Protein AF-A0A7V9F498-F1 (afdb_monomer_lite)

Structure (mmCIF, N/CA/C/O backbone):
data_AF-A0A7V9F498-F1
#
_entry.id   AF-A0A7V9F498-F1
#
loop_
_atom_site.group_PDB
_atom_site.id
_atom_site.type_symbol
_atom_site.label_atom_id
_atom_site.label_alt_id
_atom_site.label_comp_id
_atom_site.label_asym_id
_atom_site.label_entity_id
_atom_site.label_seq_id
_atom_site.pdbx_PDB_ins_code
_atom_site.Cartn_x
_atom_site.Cartn_y
_atom_site.Cartn_z
_atom_site.occupancy
_atom_site.B_iso_or_equiv
_atom_site.auth_seq_id
_atom_site.auth_comp_id
_atom_site.auth_asym_id
_atom_site.auth_atom_id
_atom_site.pdbx_PDB_model_num
ATOM 1 N N . MET A 1 1 ? 1.025 3.572 -11.807 1.00 35.66 1 MET A N 1
ATOM 2 C CA . MET A 1 1 ? -0.214 4.318 -11.495 1.00 35.66 1 MET A CA 1
ATOM 3 C C . MET A 1 1 ? 0.155 5.363 -10.465 1.00 35.66 1 MET A C 1
ATOM 5 O O . MET A 1 1 ? 0.563 4.979 -9.380 1.00 35.66 1 MET A O 1
ATOM 9 N N . SER A 1 2 ? 0.125 6.643 -10.827 1.00 34.50 2 SER A N 1
ATOM 10 C CA . SER A 1 2 ? 0.359 7.735 -9.876 1.00 34.50 2 SER A CA 1
ATOM 11 C C . SER A 1 2 ? -0.769 7.778 -8.844 1.00 34.50 2 SER A C 1
ATOM 13 O O . SER A 1 2 ? -1.906 7.423 -9.171 1.00 34.50 2 SER A O 1
ATOM 15 N N . ALA A 1 3 ? -0.466 8.202 -7.614 1.00 39.47 3 ALA A N 1
ATOM 16 C CA . ALA A 1 3 ? -1.494 8.517 -6.627 1.00 39.47 3 ALA A CA 1
ATOM 17 C C . ALA A 1 3 ? -2.500 9.519 -7.237 1.00 39.47 3 ALA A C 1
ATOM 19 O O . ALA A 1 3 ? -2.077 10.412 -7.978 1.00 39.47 3 ALA A O 1
ATOM 20 N N . PRO A 1 4 ? -3.814 9.375 -6.993 1.00 42.16 4 PRO A N 1
ATOM 21 C CA . PRO A 1 4 ? -4.800 10.293 -7.549 1.00 42.16 4 PRO A CA 1
ATOM 22 C C . PRO A 1 4 ? -4.521 11.730 -7.084 1.00 42.16 4 PRO A C 1
ATOM 24 O O . PRO A 1 4 ? -4.448 12.004 -5.886 1.00 42.16 4 PRO A O 1
ATOM 27 N N . GLU A 1 5 ? -4.373 12.654 -8.037 1.00 41.44 5 GLU A N 1
ATOM 28 C CA . GLU A 1 5 ? -4.341 14.091 -7.764 1.00 41.44 5 GLU A CA 1
ATOM 29 C C . GLU A 1 5 ? -5.710 14.564 -7.249 1.00 41.44 5 GLU A C 1
ATOM 31 O O . GLU A 1 5 ? -6.747 14.323 -7.868 1.00 41.44 5 GLU A O 1
ATOM 36 N N . GLY A 1 6 ? -5.705 15.319 -6.147 1.00 50.41 6 GLY A N 1
ATOM 37 C CA . GLY A 1 6 ? -6.709 16.364 -5.924 1.00 50.41 6 GLY A CA 1
ATOM 38 C C . GLY A 1 6 ? -7.964 16.023 -5.115 1.00 50.41 6 GLY A C 1
ATOM 39 O O . GLY A 1 6 ? -8.859 16.865 -5.057 1.00 50.41 6 GLY A O 1
ATOM 40 N N . ALA A 1 7 ? -8.064 14.872 -4.443 1.00 53.94 7 ALA A N 1
ATOM 41 C CA . ALA A 1 7 ? -9.077 14.730 -3.393 1.00 53.94 7 ALA A CA 1
ATOM 42 C C . ALA A 1 7 ? -8.605 15.474 -2.134 1.00 53.94 7 ALA A C 1
ATOM 44 O O . ALA A 1 7 ? -7.640 15.066 -1.491 1.00 53.94 7 ALA A O 1
ATOM 45 N N . GLU A 1 8 ? -9.268 16.579 -1.782 1.00 73.12 8 GLU A N 1
ATOM 46 C CA . GLU A 1 8 ? -8.993 17.284 -0.528 1.00 73.12 8 GLU A CA 1
ATOM 47 C C . GLU A 1 8 ? -9.222 16.323 0.650 1.00 73.12 8 GLU A C 1
ATOM 49 O O . GLU A 1 8 ? -10.326 15.806 0.856 1.00 73.12 8 GLU A O 1
ATOM 54 N N . LEU A 1 9 ? -8.157 16.043 1.405 1.00 84.12 9 LEU A N 1
ATOM 55 C CA . LEU A 1 9 ? -8.230 15.210 2.599 1.00 84.12 9 LEU A CA 1
ATOM 56 C C . LEU A 1 9 ? -8.885 16.032 3.707 1.00 84.12 9 LEU A C 1
ATOM 58 O O . LEU A 1 9 ? -8.292 16.955 4.260 1.00 84.12 9 LEU A O 1
ATOM 62 N N . ILE A 1 10 ? -10.135 15.702 4.017 1.00 86.75 10 ILE A N 1
ATOM 63 C CA . ILE A 1 10 ? -10.912 16.431 5.018 1.00 86.75 10 ILE A CA 1
ATOM 64 C C . ILE A 1 10 ? -10.694 15.777 6.376 1.00 86.75 10 ILE A C 1
ATOM 66 O O . ILE A 1 10 ? -11.015 14.598 6.556 1.00 86.75 10 ILE A O 1
ATOM 70 N N . ASN A 1 11 ? -10.193 16.561 7.330 1.00 89.69 11 ASN A N 1
ATOM 71 C CA . ASN A 1 11 ? -10.122 16.144 8.723 1.00 89.69 11 ASN A CA 1
ATOM 72 C C . ASN A 1 11 ? -11.530 15.872 9.260 1.00 89.69 11 ASN A C 1
ATOM 74 O O . ASN A 1 11 ? -12.418 16.722 9.189 1.00 89.69 11 ASN A O 1
ATOM 78 N N . ASN A 1 12 ? -11.716 14.685 9.821 1.00 88.88 12 ASN A N 1
ATOM 79 C CA . ASN A 1 12 ? -12.959 14.234 10.413 1.00 88.88 12 ASN A CA 1
ATOM 80 C C . ASN A 1 12 ? -12.701 13.822 11.862 1.00 88.88 12 ASN A C 1
ATOM 82 O O . ASN A 1 12 ? -11.969 12.865 12.118 1.00 88.88 12 ASN A O 1
ATOM 86 N N . PHE A 1 13 ? -13.346 14.518 12.796 1.00 90.62 13 PHE A N 1
ATOM 87 C CA . PHE A 1 13 ? -13.270 14.245 14.230 1.00 90.62 13 PHE A CA 1
ATOM 88 C C . PHE A 1 13 ? -14.667 13.893 14.762 1.00 90.62 13 PHE A C 1
ATOM 90 O O . PHE A 1 13 ? -15.387 14.777 15.234 1.00 90.62 13 PHE A O 1
ATOM 97 N N . PRO A 1 14 ? -15.085 12.618 14.659 1.00 91.69 14 PRO A N 1
ATOM 98 C CA . PRO A 1 14 ? -16.356 12.160 15.205 1.00 91.69 14 PRO A CA 1
ATOM 99 C C . PRO A 1 14 ? -16.433 12.422 16.717 1.00 91.69 14 PRO A C 1
ATOM 101 O O . PRO A 1 14 ? -15.420 12.301 17.403 1.00 91.69 14 PRO A O 1
ATOM 104 N N . PRO A 1 15 ? -17.606 12.766 17.271 1.00 93.81 15 PRO A N 1
ATOM 105 C CA . PRO A 1 15 ? -17.750 12.937 18.711 1.00 93.81 15 PRO A CA 1
ATOM 106 C C . PRO A 1 15 ? -17.658 11.592 19.452 1.00 93.81 15 PRO A C 1
ATOM 108 O O . PRO A 1 15 ? -18.033 10.546 18.919 1.00 93.81 15 PRO A O 1
ATOM 111 N N . GLY A 1 16 ? -17.207 11.635 20.708 1.00 94.81 16 GLY A N 1
ATOM 112 C CA . GLY A 1 16 ? -17.286 10.506 21.641 1.00 94.81 16 GLY A CA 1
ATOM 113 C C . GLY A 1 16 ? -18.724 10.206 22.109 1.00 94.81 16 GLY A C 1
ATOM 114 O O . GLY A 1 16 ? -19.673 10.892 21.709 1.00 94.81 16 GLY A O 1
ATOM 115 N N . PRO A 1 17 ? -18.920 9.185 22.965 1.00 96.12 17 PRO A N 1
ATOM 116 C CA . PRO A 1 17 ? -20.243 8.808 23.457 1.00 96.12 17 PRO A CA 1
ATOM 117 C C . PRO A 1 17 ? -20.867 9.906 24.328 1.00 96.12 17 PRO A C 1
ATOM 119 O O . PRO A 1 17 ? -20.241 10.410 25.262 1.00 96.12 17 PRO A O 1
ATOM 122 N N . ALA A 1 18 ? -22.133 10.228 24.066 1.00 95.94 18 ALA A N 1
ATOM 123 C CA . ALA A 1 18 ? -22.912 11.174 24.863 1.00 95.94 18 ALA A CA 1
ATOM 124 C C . ALA A 1 18 ? -23.697 10.460 25.986 1.00 95.94 18 ALA A C 1
ATOM 126 O O . ALA A 1 18 ? -24.095 9.304 25.808 1.00 95.94 18 ALA A O 1
ATOM 127 N N . PRO A 1 19 ? -23.962 11.127 27.128 1.00 95.62 19 PRO A N 1
ATOM 128 C CA . PRO A 1 19 ? -24.756 10.544 28.206 1.00 95.62 19 PRO A CA 1
ATOM 129 C C . PRO A 1 19 ? -26.163 10.142 27.756 1.00 95.62 19 PRO A C 1
ATOM 131 O O . PRO A 1 19 ? -26.842 10.903 27.066 1.00 95.62 19 PRO A O 1
ATOM 134 N N . GLY A 1 20 ? -26.620 8.968 28.188 1.00 95.56 20 GLY A N 1
ATOM 135 C CA . GLY A 1 20 ? -27.974 8.479 27.928 1.00 95.56 20 GLY A CA 1
ATOM 136 C C . GLY A 1 20 ? -28.212 7.912 26.525 1.00 95.56 20 GLY A C 1
ATOM 137 O O . GLY A 1 20 ? -29.358 7.589 26.211 1.00 95.56 20 GLY A O 1
ATOM 138 N N . GLN A 1 21 ? -27.171 7.753 25.698 1.00 97.25 21 GLN A N 1
ATOM 139 C CA . GLN A 1 21 ? -27.290 7.108 24.386 1.00 97.25 21 GLN A CA 1
ATOM 140 C C . GLN A 1 21 ? -27.843 5.682 24.501 1.00 97.25 21 GLN A C 1
ATOM 142 O O . GLN A 1 21 ? -27.454 4.895 25.368 1.00 97.25 21 GLN A O 1
ATOM 147 N N . SER A 1 22 ? -28.733 5.325 23.582 1.00 95.94 22 SER A N 1
ATOM 148 C CA . SER A 1 22 ? -29.206 3.960 23.376 1.00 95.94 22 SER A CA 1
ATOM 149 C C . SER A 1 22 ? -28.080 3.036 22.892 1.00 95.94 22 SER A C 1
ATOM 151 O O . SER A 1 22 ? -27.017 3.471 22.447 1.00 95.94 22 SER A O 1
ATOM 153 N N . LYS A 1 23 ? -28.317 1.717 22.935 1.00 96.38 23 LYS A N 1
ATOM 154 C CA . LYS A 1 23 ? -27.349 0.729 22.425 1.00 96.38 23 LYS A CA 1
ATOM 155 C C . LYS A 1 23 ? -27.017 0.959 20.951 1.00 96.38 23 LYS A C 1
ATOM 157 O O . LYS A 1 23 ? -25.857 0.831 20.569 1.00 96.38 23 LYS A O 1
ATOM 162 N N . LEU A 1 24 ? -28.034 1.281 20.149 1.00 96.69 24 LEU A N 1
ATOM 163 C CA . LEU A 1 24 ? -27.884 1.536 18.722 1.00 96.69 24 LEU A CA 1
ATOM 164 C C . LEU A 1 24 ? -27.023 2.779 18.474 1.00 96.69 24 LEU A C 1
ATOM 166 O O . LEU A 1 24 ? -26.072 2.699 17.704 1.00 96.69 24 LEU A O 1
ATOM 170 N N . GLU A 1 25 ? -27.287 3.881 19.180 1.00 97.31 25 GLU A N 1
ATOM 171 C CA . GLU A 1 25 ? -26.513 5.127 19.052 1.00 97.31 25 GLU A CA 1
ATOM 172 C C . GLU A 1 25 ? -25.046 4.945 19.465 1.00 97.31 25 GLU A C 1
ATOM 174 O O . GLU A 1 25 ? -24.152 5.457 18.795 1.00 97.31 25 GLU A O 1
ATOM 179 N N . VAL A 1 26 ? -24.771 4.158 20.513 1.00 97.88 26 VAL A N 1
ATOM 180 C CA . VAL A 1 26 ? -23.393 3.818 20.918 1.00 97.88 26 VAL A CA 1
ATOM 181 C C . VAL A 1 26 ? -22.662 3.047 19.816 1.00 97.88 26 VAL A C 1
ATOM 183 O O . VAL A 1 26 ? -21.499 3.325 19.537 1.00 97.88 26 VAL A O 1
ATOM 186 N N . VAL A 1 27 ? -23.322 2.082 19.170 1.00 97.56 27 VAL A N 1
ATOM 187 C CA . VAL A 1 27 ? -22.705 1.302 18.083 1.00 97.56 27 VAL A CA 1
ATOM 188 C C . VAL A 1 27 ? -22.539 2.137 16.812 1.00 97.56 27 VAL A C 1
ATOM 190 O O . VAL A 1 27 ? -21.500 2.041 16.164 1.00 97.56 27 VAL A O 1
ATOM 193 N N . GLN A 1 28 ? -23.502 3.002 16.486 1.00 96.75 28 GLN A N 1
ATOM 194 C CA . GLN A 1 28 ? -23.381 3.967 15.389 1.00 96.75 28 GLN A CA 1
ATOM 195 C C . GLN A 1 28 ? -22.201 4.918 15.609 1.00 96.75 28 GLN A C 1
ATOM 197 O O . GLN A 1 28 ? -21.379 5.084 14.711 1.00 96.75 28 GLN A O 1
ATOM 202 N N . GLY A 1 29 ? -22.078 5.490 16.811 1.00 97.12 29 GLY A N 1
ATOM 203 C CA . GLY A 1 29 ? -20.965 6.364 17.177 1.00 97.12 29 GLY A CA 1
ATOM 204 C C . GLY A 1 29 ? -19.613 5.653 17.115 1.00 97.12 29 GLY A C 1
ATOM 205 O O . GLY A 1 29 ? -18.652 6.213 16.599 1.00 97.12 29 GLY A O 1
ATOM 206 N N . PHE A 1 30 ? -19.550 4.388 17.536 1.00 97.56 30 PHE A N 1
ATOM 207 C CA . PHE A 1 30 ? -18.339 3.574 17.433 1.00 97.56 30 PHE A CA 1
ATOM 208 C C . PHE A 1 30 ? -17.880 3.360 15.981 1.00 97.56 30 PHE A C 1
ATOM 210 O O . PHE A 1 30 ? -16.705 3.570 15.677 1.00 97.56 30 PHE A O 1
ATOM 217 N N . TYR A 1 31 ? -18.790 2.992 15.071 1.00 95.75 31 TYR A N 1
ATOM 218 C CA . TYR A 1 31 ? -18.455 2.852 13.648 1.00 95.75 31 TYR A CA 1
ATOM 219 C C . TYR A 1 31 ? -18.180 4.200 12.972 1.00 95.75 31 TYR A C 1
ATOM 221 O O . TYR A 1 31 ? -17.319 4.270 12.105 1.00 95.75 31 TYR A O 1
ATOM 229 N N . ALA A 1 32 ? -18.836 5.285 13.390 1.00 95.12 32 ALA A N 1
ATOM 230 C CA . ALA A 1 32 ? -18.495 6.626 12.921 1.00 95.12 32 ALA A CA 1
ATOM 231 C C . ALA A 1 32 ? -17.082 7.037 13.371 1.00 95.12 32 ALA A C 1
ATOM 233 O O . ALA A 1 32 ? -16.316 7.566 12.571 1.00 95.12 32 ALA A O 1
ATOM 234 N N . ALA A 1 33 ? -16.705 6.733 14.617 1.00 95.81 33 ALA A N 1
ATOM 235 C CA . ALA A 1 33 ? -15.375 6.992 15.164 1.00 95.81 33 ALA A CA 1
ATOM 236 C C . ALA A 1 33 ? -14.260 6.200 14.456 1.00 95.81 33 ALA A C 1
ATOM 238 O O . ALA A 1 33 ? -13.127 6.670 14.404 1.00 95.81 33 ALA A O 1
ATOM 239 N N . MET A 1 34 ? -14.569 5.041 13.862 1.00 94.38 34 MET A N 1
ATOM 240 C CA . MET A 1 34 ? -13.637 4.312 12.986 1.00 94.38 34 MET A CA 1
ATOM 241 C C . MET A 1 34 ? -13.296 5.070 11.695 1.00 94.38 34 MET A C 1
ATOM 243 O O . MET A 1 34 ? -12.246 4.818 11.112 1.00 94.38 34 MET A O 1
ATOM 247 N N . LEU A 1 35 ? -14.152 6.001 11.264 1.00 93.31 35 LEU A N 1
ATOM 248 C CA . LEU A 1 35 ? -13.953 6.839 10.076 1.00 93.31 35 LEU A CA 1
ATOM 249 C C . LEU A 1 35 ? -13.259 8.173 10.405 1.00 93.31 35 LEU A C 1
ATOM 251 O O . LEU A 1 35 ? -13.315 9.113 9.608 1.00 93.31 35 LEU A O 1
ATOM 255 N N . ALA A 1 36 ? -12.651 8.304 11.587 1.00 92.69 36 ALA A N 1
ATOM 256 C CA . ALA A 1 36 ? -11.867 9.486 11.928 1.00 92.69 36 ALA A CA 1
ATOM 257 C C . ALA A 1 36 ? -10.690 9.660 10.950 1.00 92.69 36 ALA A C 1
ATOM 259 O O . ALA A 1 36 ? -10.075 8.682 10.517 1.00 92.69 36 ALA A O 1
ATOM 260 N N . TYR A 1 37 ? -10.382 10.908 10.599 1.00 91.94 37 TYR A N 1
ATOM 261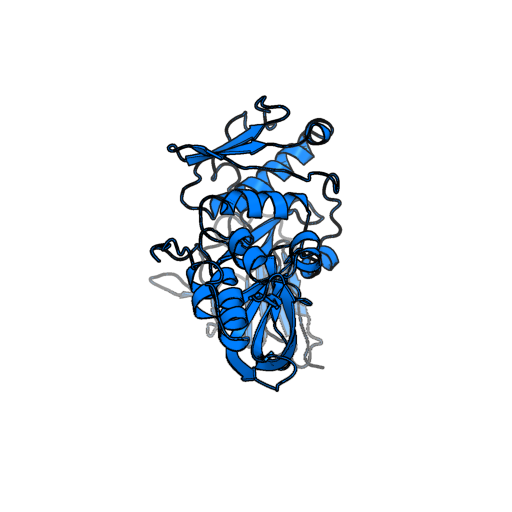 C CA . TYR A 1 37 ? -9.219 11.258 9.786 1.00 91.94 37 TYR A CA 1
ATOM 262 C C . TYR A 1 37 ? -8.556 12.541 10.331 1.00 91.94 37 TYR A C 1
ATOM 264 O O . TYR A 1 37 ? -9.267 13.532 10.507 1.00 91.94 37 TYR A O 1
ATOM 272 N N . PRO A 1 38 ? -7.232 12.572 10.584 1.00 88.31 38 PRO A N 1
ATOM 273 C CA . PRO A 1 38 ? -6.281 11.459 10.494 1.00 88.31 38 PRO A CA 1
ATOM 274 C C . PRO A 1 38 ? -6.693 10.256 11.353 1.00 88.31 38 PRO A C 1
ATOM 276 O O . PRO A 1 38 ? -7.400 10.417 12.351 1.00 88.31 38 PRO A O 1
ATOM 279 N N . GLN A 1 39 ? -6.313 9.042 10.940 1.00 83.81 39 GLN A N 1
ATOM 280 C CA . GLN A 1 39 ? -6.766 7.835 11.633 1.00 83.81 39 GLN A CA 1
ATOM 281 C C . GLN A 1 39 ? -6.292 7.811 13.086 1.00 83.81 39 GLN A C 1
ATOM 283 O O . GLN A 1 39 ? -5.101 7.884 13.380 1.00 83.81 39 GLN A O 1
ATOM 288 N N . ASN A 1 40 ? -7.248 7.668 14.002 1.00 83.94 40 ASN A N 1
ATOM 289 C CA . ASN A 1 40 ? -6.987 7.561 15.427 1.00 83.94 40 ASN A CA 1
ATOM 290 C C . ASN A 1 40 ? -8.089 6.736 16.104 1.00 83.94 40 ASN A C 1
ATOM 292 O O . ASN A 1 40 ? -9.265 7.090 16.070 1.00 83.94 40 ASN A O 1
ATOM 296 N N . SER A 1 41 ? -7.699 5.648 16.773 1.00 89.56 41 SER A N 1
ATOM 297 C CA . SER A 1 41 ? -8.640 4.768 17.480 1.00 89.56 41 SER A CA 1
ATOM 298 C C . SER A 1 41 ? -9.077 5.288 18.856 1.00 89.56 41 SER A C 1
ATOM 300 O O . SER A 1 41 ? -9.947 4.675 19.472 1.00 89.56 41 SER A O 1
ATOM 302 N N . ALA A 1 42 ? -8.507 6.392 19.357 1.00 92.81 42 ALA A N 1
ATOM 303 C CA . ALA A 1 42 ? -8.777 6.915 20.699 1.00 92.81 42 ALA A CA 1
ATOM 304 C C . ALA A 1 42 ? -10.270 7.181 20.937 1.00 92.81 42 ALA A C 1
ATOM 306 O O . ALA A 1 42 ? -10.819 6.690 21.918 1.00 92.81 42 ALA A O 1
ATOM 307 N N . ILE A 1 43 ? -10.942 7.848 19.996 1.00 94.88 43 ILE A N 1
ATOM 308 C CA . ILE A 1 43 ? -12.374 8.162 20.104 1.00 94.88 43 ILE A CA 1
ATOM 309 C C . ILE A 1 43 ? -13.209 6.877 20.044 1.00 94.88 43 ILE A C 1
ATOM 311 O O . ILE A 1 43 ? -14.109 6.670 20.855 1.00 94.88 43 ILE A O 1
ATOM 315 N N . ALA A 1 44 ? -12.873 5.947 19.143 1.00 96.31 44 ALA A N 1
ATOM 316 C CA . ALA A 1 44 ? -13.553 4.655 19.063 1.00 96.31 44 ALA A CA 1
ATOM 317 C C . ALA A 1 44 ? -13.424 3.855 20.376 1.00 96.31 44 ALA A C 1
ATOM 319 O O . ALA A 1 44 ? -14.372 3.187 20.792 1.00 96.31 44 ALA A O 1
ATOM 320 N N . ARG A 1 45 ? -12.288 3.962 21.083 1.00 96.88 45 ARG A N 1
ATOM 321 C CA . ARG A 1 45 ? -12.084 3.313 22.391 1.00 96.88 45 ARG A CA 1
ATOM 322 C C . ARG A 1 45 ? -13.019 3.838 23.476 1.00 96.88 45 ARG A C 1
ATOM 324 O O . ARG A 1 45 ? -13.342 3.073 24.383 1.00 96.88 45 ARG A O 1
ATOM 331 N N . GLU A 1 46 ? -13.495 5.077 23.386 1.00 97.25 46 GLU A N 1
ATOM 332 C CA . GLU A 1 46 ? -14.411 5.657 24.379 1.00 97.25 46 GLU A CA 1
ATOM 333 C C . GLU A 1 46 ? -15.779 4.953 24.404 1.00 97.25 46 GLU A C 1
ATOM 335 O O . GLU A 1 46 ? -16.415 4.857 25.457 1.00 97.25 46 GLU A O 1
ATOM 340 N N . PHE A 1 47 ? -16.210 4.379 23.274 1.00 98.00 47 PHE A N 1
ATOM 341 C CA . PHE A 1 47 ? -17.442 3.586 23.171 1.00 98.00 47 PHE A CA 1
ATOM 342 C C . PHE A 1 47 ? -17.307 2.170 23.766 1.00 98.00 47 PHE A C 1
ATOM 344 O O . PHE A 1 47 ? -18.301 1.448 23.923 1.00 98.00 47 PHE A O 1
ATOM 351 N N . LEU A 1 48 ? -16.089 1.747 24.115 1.00 98.19 48 LEU A N 1
ATOM 352 C CA . LEU A 1 48 ? -15.797 0.405 24.607 1.00 98.19 48 LEU A CA 1
ATOM 353 C C . LEU A 1 48 ? -15.851 0.328 26.134 1.00 98.19 48 LEU A C 1
ATOM 355 O O . LEU A 1 48 ? -15.577 1.277 26.864 1.00 98.19 48 LEU A O 1
ATOM 359 N N . ALA A 1 49 ? -16.180 -0.852 26.655 1.00 98.25 49 ALA A N 1
ATOM 360 C CA . ALA A 1 49 ? -16.069 -1.118 28.083 1.00 98.25 49 ALA A CA 1
ATOM 361 C C . ALA A 1 49 ? -14.581 -1.142 28.485 1.00 98.25 49 ALA A C 1
ATOM 363 O O . ALA A 1 49 ? -13.776 -1.628 27.693 1.00 98.25 49 ALA A O 1
ATOM 364 N N . PRO A 1 50 ? -14.194 -0.762 29.721 1.00 97.62 50 PRO A N 1
ATOM 365 C CA . PRO A 1 50 ? -12.782 -0.569 30.087 1.00 97.62 50 PRO A CA 1
ATOM 366 C C . PRO A 1 50 ? -11.843 -1.730 29.719 1.00 97.62 50 PRO A C 1
ATOM 368 O O . PRO A 1 50 ? -10.775 -1.524 29.155 1.00 97.62 50 PRO A O 1
ATOM 371 N N . LYS A 1 51 ? -12.273 -2.978 29.955 1.00 97.12 51 LYS A N 1
ATOM 372 C CA . LYS A 1 51 ? -11.497 -4.174 29.581 1.00 97.12 51 LYS A CA 1
ATOM 373 C C . LYS A 1 51 ? -11.323 -4.319 28.062 1.00 97.12 51 LYS A C 1
ATOM 375 O O . LYS A 1 51 ? -10.250 -4.706 27.611 1.00 97.12 51 LYS A O 1
ATOM 380 N N . ALA A 1 52 ? -12.372 -4.042 27.288 1.00 97.44 52 ALA A N 1
ATOM 381 C CA . ALA A 1 52 ? -12.315 -4.087 25.830 1.00 97.44 52 ALA A CA 1
ATOM 382 C C . ALA A 1 52 ? -11.453 -2.937 25.287 1.00 97.44 52 ALA A C 1
ATOM 384 O O . ALA A 1 52 ? -10.573 -3.181 24.473 1.00 97.44 52 ALA A O 1
ATOM 385 N N . ALA A 1 53 ? -11.620 -1.720 25.814 1.00 97.00 53 ALA A N 1
ATOM 386 C CA . ALA A 1 53 ? -10.814 -0.555 25.449 1.00 97.00 53 ALA A CA 1
ATOM 387 C C . ALA A 1 53 ? -9.307 -0.787 25.645 1.00 97.00 53 ALA A C 1
ATOM 389 O O . ALA A 1 53 ? -8.514 -0.372 24.805 1.00 97.00 53 ALA A O 1
ATOM 390 N N . ALA A 1 54 ? -8.922 -1.477 26.724 1.00 96.12 54 ALA A N 1
ATOM 391 C CA . ALA A 1 54 ? -7.526 -1.761 27.054 1.00 96.12 54 ALA A CA 1
ATOM 392 C C . ALA A 1 54 ? -6.881 -2.865 26.196 1.00 96.12 54 ALA A C 1
ATOM 394 O O . ALA A 1 54 ? -5.661 -2.933 26.121 1.00 96.12 54 ALA A O 1
ATOM 395 N N . THR A 1 55 ? -7.676 -3.751 25.588 1.00 94.62 55 THR A N 1
ATOM 396 C CA . THR A 1 55 ? -7.168 -4.937 24.865 1.00 94.62 55 THR A CA 1
ATOM 397 C C . THR A 1 55 ? -7.414 -4.891 23.366 1.00 94.62 55 THR A C 1
ATOM 399 O O . THR A 1 55 ? -6.843 -5.683 22.627 1.00 94.62 55 THR A O 1
ATOM 402 N N . TRP A 1 56 ? -8.269 -3.984 22.900 1.00 95.06 56 TRP A N 1
ATOM 403 C CA . TRP A 1 56 ? -8.603 -3.882 21.491 1.00 95.06 56 TRP A CA 1
ATOM 404 C C . TRP A 1 56 ? -7.439 -3.288 20.696 1.00 95.06 56 TRP A C 1
ATOM 406 O O . TRP A 1 56 ? -7.035 -2.151 20.931 1.00 95.06 56 TRP A O 1
ATOM 416 N N . THR A 1 57 ? -6.914 -4.037 19.737 1.00 90.44 57 THR A N 1
ATOM 417 C CA . THR A 1 57 ? -5.950 -3.566 18.739 1.00 90.44 57 THR A CA 1
ATOM 418 C C . THR A 1 57 ? -6.584 -3.773 17.364 1.00 90.44 57 THR A C 1
ATOM 420 O O . THR A 1 57 ? -6.651 -4.905 16.884 1.00 90.44 57 THR A O 1
ATOM 423 N N . PRO A 1 58 ? -7.171 -2.726 16.753 1.00 87.56 58 PRO A N 1
ATOM 424 C CA . PRO A 1 58 ? -7.757 -2.867 15.430 1.00 87.56 58 PRO A CA 1
ATOM 425 C C . PRO A 1 58 ? -6.643 -3.026 14.395 1.00 87.56 58 PRO A C 1
ATOM 427 O O . PRO A 1 58 ? -6.060 -2.048 13.940 1.00 87.56 58 PRO A O 1
ATOM 430 N N . GLU A 1 59 ? -6.344 -4.272 14.047 1.00 83.00 59 GLU A N 1
ATOM 431 C CA . GLU A 1 59 ? -5.429 -4.616 12.962 1.00 83.00 59 GLU A CA 1
ATOM 432 C C . GLU A 1 59 ? -6.213 -4.935 11.691 1.00 83.00 59 GLU A C 1
ATOM 434 O O . GLU A 1 59 ? -7.201 -5.676 11.715 1.00 83.00 59 GLU A O 1
ATOM 439 N N . GLY A 1 60 ? -5.750 -4.382 10.574 1.00 87.81 60 GLY A N 1
ATOM 440 C CA . GLY A 1 60 ? -6.390 -4.536 9.277 1.00 87.81 60 GLY A CA 1
ATOM 441 C C . GLY A 1 60 ? -7.661 -3.700 9.100 1.00 87.81 60 GLY A C 1
ATOM 442 O O . GLY A 1 60 ? -8.230 -3.113 10.025 1.00 87.81 60 GLY A O 1
ATOM 443 N N . LEU A 1 61 ? -8.103 -3.661 7.851 1.00 93.50 61 LEU A N 1
ATOM 444 C CA . LEU A 1 61 ? -9.218 -2.868 7.364 1.00 93.50 61 LEU A CA 1
ATOM 445 C C . LEU A 1 61 ? -10.241 -3.781 6.697 1.00 93.50 61 LEU A C 1
ATOM 447 O O . LEU A 1 61 ? -9.891 -4.656 5.908 1.00 93.50 61 LEU A O 1
ATOM 451 N N . HIS A 1 62 ? -11.512 -3.549 6.977 1.00 94.12 62 HIS A N 1
ATOM 452 C CA . HIS A 1 62 ? -12.644 -4.199 6.342 1.00 94.12 62 HIS A CA 1
ATOM 453 C C . HIS A 1 62 ? -13.380 -3.157 5.511 1.00 94.12 62 HIS A C 1
ATOM 455 O O . HIS A 1 62 ? -13.922 -2.206 6.071 1.00 94.12 62 HIS A O 1
ATOM 461 N N . VAL A 1 63 ? -13.412 -3.344 4.192 1.00 95.19 63 VAL A N 1
ATOM 462 C CA . VAL A 1 63 ? -14.103 -2.422 3.288 1.00 95.19 63 VAL A CA 1
ATOM 463 C C . VAL A 1 63 ? -15.478 -2.987 2.963 1.00 95.19 63 VAL A C 1
ATOM 465 O O . VAL A 1 63 ? -15.594 -4.112 2.461 1.00 95.19 63 VAL A O 1
ATOM 468 N N . TYR A 1 64 ? -16.519 -2.220 3.278 1.00 94.06 64 TYR A N 1
ATOM 469 C CA . TYR A 1 64 ? -17.909 -2.575 3.005 1.00 94.06 64 TYR A CA 1
ATOM 470 C C . TYR A 1 64 ? -18.533 -1.648 1.963 1.00 94.06 64 TYR A C 1
ATOM 472 O O . TYR A 1 64 ? -18.201 -0.470 1.877 1.00 94.06 64 TYR A O 1
ATOM 480 N N . GLU A 1 65 ? -19.456 -2.198 1.182 1.00 92.44 65 GLU A N 1
ATOM 481 C CA . GLU A 1 65 ? -20.279 -1.431 0.239 1.00 92.44 65 GLU A CA 1
ATOM 482 C C . GLU A 1 65 ? -21.578 -0.966 0.905 1.00 92.44 65 GLU A C 1
ATOM 484 O O . GLU A 1 65 ? -21.982 0.181 0.771 1.00 92.44 65 GLU A O 1
ATOM 489 N N . GLU A 1 66 ? -22.188 -1.837 1.707 1.00 91.00 66 GLU A N 1
ATOM 490 C CA . GLU A 1 66 ? -23.422 -1.558 2.437 1.00 91.00 66 GLU A CA 1
ATOM 491 C C . GLU A 1 66 ? -23.287 -2.055 3.874 1.00 91.00 66 GLU A C 1
ATOM 493 O O . GLU A 1 66 ? -22.659 -3.092 4.126 1.00 91.00 66 GLU A O 1
ATOM 498 N N . GLN A 1 67 ? -23.901 -1.333 4.812 1.00 93.88 67 GLN A N 1
ATOM 499 C CA . GLN A 1 67 ? -24.078 -1.810 6.175 1.00 93.88 67 GLN A CA 1
ATOM 500 C C . GLN A 1 67 ? -25.451 -1.454 6.746 1.00 93.88 67 GLN A C 1
ATOM 502 O O . GLN A 1 67 ? -26.020 -0.409 6.436 1.00 93.88 67 GLN A O 1
ATOM 507 N N . GLU A 1 68 ? -25.930 -2.298 7.650 1.00 94.75 68 GLU A N 1
ATOM 508 C CA . GLU A 1 68 ? -27.133 -2.091 8.445 1.00 94.75 68 GLU A CA 1
ATOM 509 C C . GLU A 1 68 ? -26.867 -2.505 9.898 1.00 94.75 68 GLU A C 1
ATOM 511 O O . GLU A 1 68 ? -26.178 -3.492 10.167 1.00 94.75 68 GLU A O 1
ATOM 516 N N . LEU A 1 69 ? -27.421 -1.746 10.845 1.00 95.38 69 LEU A N 1
ATOM 517 C CA . LEU A 1 69 ? -27.392 -2.073 12.268 1.00 95.38 69 LEU A CA 1
ATOM 518 C C . LEU A 1 69 ? -28.799 -2.447 12.733 1.00 95.38 69 LEU A C 1
ATOM 520 O O . LEU A 1 69 ? -29.717 -1.636 12.647 1.00 95.38 69 LEU A O 1
ATOM 524 N N . VAL A 1 70 ? -28.944 -3.654 13.276 1.00 95.50 70 VAL A N 1
ATOM 525 C CA . VAL A 1 70 ? -30.225 -4.199 13.747 1.00 95.50 70 VAL A CA 1
ATOM 526 C C . VAL A 1 70 ? -30.173 -4.401 15.261 1.00 95.50 70 VAL A C 1
ATOM 528 O O . VAL A 1 70 ? -29.274 -5.076 15.767 1.00 95.50 70 VAL A O 1
ATOM 531 N N . ASP A 1 71 ? -31.129 -3.834 16.001 1.00 94.56 71 ASP A N 1
ATOM 532 C CA . ASP A 1 71 ? -31.262 -4.071 17.445 1.00 94.56 71 ASP A CA 1
ATOM 533 C C . ASP A 1 71 ? -32.001 -5.391 17.709 1.00 94.56 71 ASP A C 1
ATOM 535 O O . ASP A 1 71 ? -33.167 -5.550 17.355 1.00 94.56 71 ASP A O 1
ATOM 539 N N . ASN A 1 72 ? -31.313 -6.337 18.348 1.00 90.12 72 ASN A N 1
ATOM 540 C CA . ASN A 1 72 ? -31.814 -7.672 18.677 1.00 90.12 72 ASN A CA 1
ATOM 541 C C . ASN A 1 72 ? -32.076 -7.843 20.186 1.00 90.12 72 ASN A C 1
ATOM 543 O O . ASN A 1 72 ? -31.868 -8.927 20.735 1.00 90.12 72 ASN A O 1
ATOM 547 N N . GLU A 1 73 ? -32.458 -6.763 20.879 1.00 81.25 73 GLU A N 1
ATOM 548 C CA . GLU A 1 73 ? -32.681 -6.628 22.331 1.00 81.25 73 GLU A CA 1
ATOM 549 C C . GLU A 1 73 ? -31.427 -6.840 23.197 1.00 81.25 73 GLU A C 1
ATOM 551 O O . GLU A 1 73 ? -31.124 -6.047 24.092 1.00 81.25 73 GLU A O 1
ATOM 556 N N . ARG A 1 74 ? -30.676 -7.922 22.976 1.00 83.88 74 ARG A N 1
ATOM 557 C CA . ARG A 1 74 ? -29.479 -8.311 23.745 1.00 83.88 74 ARG A CA 1
ATOM 558 C C . ARG A 1 74 ? -28.168 -7.859 23.098 1.00 83.88 74 ARG A C 1
ATOM 560 O O . ARG A 1 74 ? -27.129 -7.877 23.759 1.00 83.88 74 ARG A O 1
ATOM 567 N N . SER A 1 75 ? -28.209 -7.454 21.835 1.00 93.31 75 SER A N 1
ATOM 568 C CA . SER A 1 75 ? -27.053 -7.033 21.041 1.00 93.31 75 SER A CA 1
ATOM 569 C C . SER A 1 75 ? -27.491 -6.159 19.875 1.00 93.31 75 SER A C 1
ATOM 571 O O . SER A 1 75 ? -28.642 -6.238 19.456 1.00 93.31 75 SER A O 1
ATOM 573 N N . ILE A 1 76 ? -26.549 -5.413 19.309 1.00 97.38 76 ILE A N 1
ATOM 574 C CA . ILE A 1 76 ? -26.701 -4.805 17.988 1.00 97.38 76 ILE A CA 1
ATOM 575 C C . ILE A 1 76 ? -25.972 -5.687 16.978 1.00 97.38 76 ILE A C 1
ATOM 577 O O . ILE A 1 76 ? -24.811 -6.036 17.189 1.00 97.38 76 ILE A O 1
ATOM 581 N N . SER A 1 77 ? -26.643 -6.068 15.901 1.00 95.31 77 SER A N 1
ATOM 582 C CA . SER A 1 77 ? -26.053 -6.838 14.809 1.00 95.31 77 SER A CA 1
ATOM 583 C C . SER A 1 77 ? -25.670 -5.908 13.670 1.00 95.31 77 SER A C 1
ATOM 585 O O . SER A 1 77 ? -26.532 -5.231 13.123 1.00 95.31 77 SER A O 1
ATOM 587 N N . LEU A 1 78 ? -24.391 -5.900 13.306 1.00 94.75 78 LEU A N 1
ATOM 588 C CA . LEU A 1 78 ? -23.907 -5.329 12.057 1.00 94.75 78 LEU A CA 1
ATOM 589 C C . LEU A 1 78 ? -24.105 -6.355 10.946 1.00 94.75 78 LEU A C 1
ATOM 591 O O . LEU A 1 78 ? -23.488 -7.418 10.987 1.00 94.75 78 LEU A O 1
ATOM 595 N N . LEU A 1 79 ? -24.923 -6.019 9.958 1.00 94.31 79 LEU A N 1
ATOM 596 C CA . LEU A 1 79 ? -25.010 -6.703 8.675 1.00 94.31 79 LEU A CA 1
ATOM 597 C C . LEU A 1 79 ? -24.203 -5.877 7.677 1.00 94.31 79 LEU A C 1
ATOM 599 O O . LEU A 1 79 ? -24.582 -4.751 7.390 1.00 94.31 79 LEU A O 1
ATOM 603 N N . ALA A 1 80 ? -23.082 -6.396 7.184 1.00 92.81 80 ALA A N 1
ATOM 604 C CA . ALA A 1 80 ? -22.221 -5.669 6.256 1.00 92.81 80 ALA A CA 1
ATOM 605 C C . ALA A 1 80 ? -21.928 -6.499 5.011 1.00 92.81 80 ALA A C 1
ATOM 607 O O . ALA A 1 80 ? -21.545 -7.666 5.107 1.00 92.81 80 ALA A O 1
ATOM 608 N N . ARG A 1 81 ? -22.049 -5.882 3.838 1.00 93.44 81 ARG A N 1
ATOM 609 C CA . ARG A 1 81 ? -21.616 -6.468 2.571 1.00 93.44 81 ARG A CA 1
ATOM 610 C C . ARG A 1 81 ? -20.147 -6.125 2.352 1.00 93.44 81 ARG A C 1
ATOM 612 O O . ARG A 1 81 ? -19.824 -5.038 1.876 1.00 93.44 81 ARG A O 1
ATOM 619 N N . LEU A 1 82 ? -19.252 -7.036 2.730 1.00 92.56 82 LEU A N 1
ATOM 620 C CA . LEU A 1 82 ? -17.812 -6.813 2.590 1.00 92.56 82 LEU A CA 1
ATOM 621 C C . LEU A 1 82 ? -17.351 -7.075 1.151 1.00 92.56 82 LEU A C 1
ATOM 623 O O . LEU A 1 82 ? -17.670 -8.113 0.565 1.00 92.56 82 LEU A O 1
ATOM 627 N N . ILE A 1 83 ? -16.543 -6.166 0.609 1.00 91.75 83 ILE A N 1
ATOM 628 C CA . ILE A 1 83 ? -15.951 -6.290 -0.734 1.00 91.75 83 ILE A CA 1
ATOM 629 C C . ILE A 1 83 ? -14.478 -6.702 -0.688 1.00 91.75 83 ILE A C 1
ATOM 631 O O . ILE A 1 83 ? -13.976 -7.336 -1.616 1.00 91.75 83 ILE A O 1
ATOM 635 N N . GLY A 1 84 ? -13.800 -6.432 0.424 1.00 92.44 84 GLY A N 1
ATOM 636 C CA . GLY A 1 84 ? -12.423 -6.851 0.622 1.00 92.44 84 GLY A CA 1
ATOM 637 C C . GLY A 1 84 ? -11.887 -6.490 1.992 1.00 92.44 84 GLY A C 1
ATOM 638 O O . GLY A 1 84 ? -12.571 -5.888 2.827 1.00 92.44 84 GLY A O 1
ATOM 639 N N . LYS A 1 85 ? -10.649 -6.911 2.222 1.00 93.12 85 LYS A N 1
ATOM 640 C CA . LYS A 1 85 ? -9.891 -6.581 3.422 1.00 93.12 85 LYS A CA 1
ATOM 641 C C . LYS A 1 85 ? -8.501 -6.109 3.040 1.00 93.12 85 LYS A C 1
ATOM 643 O O . LYS A 1 85 ? -7.906 -6.672 2.127 1.00 93.12 85 LYS A O 1
ATOM 648 N N . VAL A 1 86 ? -7.984 -5.144 3.783 1.00 93.25 86 VAL A N 1
ATOM 649 C CA . VAL A 1 86 ? -6.567 -4.783 3.757 1.00 93.25 86 VAL A CA 1
ATOM 650 C C . VAL A 1 86 ? -5.941 -5.346 5.022 1.00 93.25 86 VAL A C 1
ATOM 652 O O . VAL A 1 86 ? -6.481 -5.145 6.110 1.00 93.25 86 VAL A O 1
ATOM 655 N N . ASP A 1 87 ? -4.868 -6.117 4.898 1.00 88.62 87 ASP A N 1
ATOM 656 C CA . ASP A 1 87 ? -4.164 -6.610 6.082 1.00 88.62 87 ASP A CA 1
ATOM 657 C C . ASP A 1 87 ? -3.232 -5.554 6.697 1.00 88.62 87 ASP A C 1
ATOM 659 O O . ASP A 1 87 ? -3.152 -4.412 6.251 1.00 88.62 87 ASP A O 1
ATOM 663 N N . ASP A 1 88 ? -2.549 -5.935 7.769 1.00 80.81 88 ASP A N 1
ATOM 664 C CA . ASP A 1 88 ? -1.586 -5.116 8.507 1.00 80.81 88 ASP A CA 1
ATOM 665 C C . ASP A 1 88 ? -0.370 -4.666 7.673 1.00 80.81 88 ASP A C 1
ATOM 667 O O . ASP A 1 88 ? 0.371 -3.777 8.097 1.00 80.81 88 ASP A O 1
ATOM 671 N N . ARG A 1 89 ? -0.163 -5.262 6.492 1.00 80.69 89 ARG A N 1
ATOM 672 C CA . ARG A 1 89 ? 0.882 -4.892 5.527 1.00 80.69 89 ARG A CA 1
ATOM 673 C C . ARG A 1 89 ? 0.355 -4.066 4.358 1.00 80.69 89 ARG A C 1
ATOM 675 O O . ARG A 1 89 ? 1.113 -3.773 3.442 1.00 80.69 89 ARG A O 1
ATOM 682 N N . GLY A 1 90 ? -0.928 -3.706 4.355 1.00 89.25 90 GLY A N 1
ATOM 683 C CA . GLY A 1 90 ? -1.535 -2.993 3.235 1.00 89.25 90 GLY A CA 1
ATOM 684 C C . GLY A 1 90 ? -1.970 -3.910 2.085 1.00 89.25 90 GLY A C 1
ATOM 685 O O . GLY A 1 90 ? -2.482 -3.419 1.082 1.00 89.25 90 GLY A O 1
ATOM 686 N N . SER A 1 91 ? -1.822 -5.235 2.190 1.00 91.38 91 SER A N 1
ATOM 687 C CA . SER A 1 91 ? -2.179 -6.143 1.096 1.00 91.38 91 SER A CA 1
ATOM 688 C C . SER A 1 91 ? -3.695 -6.284 0.971 1.00 91.38 91 SER A C 1
ATOM 690 O O . SER A 1 91 ? -4.385 -6.623 1.940 1.00 91.38 91 SER A O 1
ATOM 692 N N . TRP A 1 92 ? -4.220 -6.055 -0.236 1.00 92.25 92 TRP A N 1
ATOM 693 C CA . TRP A 1 92 ? -5.639 -6.237 -0.536 1.00 92.25 92 TRP A CA 1
ATOM 694 C C . TRP A 1 92 ? -5.994 -7.709 -0.739 1.00 92.25 92 TRP A C 1
ATOM 696 O O . TRP A 1 92 ? -5.375 -8.430 -1.519 1.00 92.25 92 TRP A O 1
ATOM 706 N N . LYS A 1 93 ? -7.070 -8.142 -0.083 1.00 89.75 93 LYS A N 1
ATOM 707 C CA . LYS A 1 93 ? -7.648 -9.479 -0.206 1.00 89.75 93 LYS A CA 1
ATOM 708 C C . LYS A 1 93 ? -9.109 -9.346 -0.593 1.00 89.75 93 LYS A C 1
ATOM 710 O O . LYS A 1 93 ? -9.955 -9.008 0.240 1.00 89.75 93 LYS A O 1
ATOM 715 N N . SER A 1 94 ? -9.405 -9.648 -1.854 1.00 85.00 94 SER A N 1
ATOM 716 C CA . SER A 1 94 ? -10.781 -9.767 -2.329 1.00 85.00 94 SER A CA 1
ATOM 717 C C . SER A 1 94 ? -11.474 -10.926 -1.618 1.00 85.00 94 SER A C 1
ATOM 719 O O . SER A 1 94 ? -10.911 -12.013 -1.480 1.00 85.00 94 SER A O 1
ATOM 721 N N . LEU A 1 95 ? -12.711 -10.708 -1.179 1.00 78.75 95 LEU A N 1
ATOM 722 C CA . LEU A 1 95 ? -13.541 -11.790 -0.658 1.00 78.75 95 LEU A CA 1
ATOM 723 C C . LEU A 1 95 ? -14.204 -12.516 -1.830 1.00 78.75 95 LEU A C 1
ATOM 725 O O . LEU A 1 95 ? -14.717 -11.875 -2.744 1.00 78.75 95 LEU A O 1
ATOM 729 N N . GLN A 1 96 ? -14.168 -13.850 -1.815 1.00 71.12 96 GLN A N 1
ATOM 730 C CA . GLN A 1 96 ? -14.837 -14.684 -2.811 1.00 71.12 96 GLN A CA 1
ATOM 731 C C . GLN A 1 96 ? -15.910 -15.555 -2.136 1.00 71.12 96 GLN A C 1
ATOM 733 O O . GLN A 1 96 ? -15.586 -16.254 -1.172 1.00 71.12 96 GLN A O 1
ATOM 738 N N . PRO A 1 97 ? -17.166 -15.540 -2.627 1.00 73.88 97 PRO A N 1
ATOM 739 C CA . PRO A 1 97 ? -17.687 -14.653 -3.677 1.00 73.88 97 PRO A CA 1
ATOM 740 C C . PRO A 1 97 ? -17.686 -13.175 -3.239 1.00 73.88 97 PRO A C 1
ATOM 742 O O . PRO A 1 97 ? -17.768 -12.882 -2.051 1.00 73.88 97 PRO A O 1
ATOM 745 N N . ALA A 1 98 ? -17.572 -12.240 -4.185 1.00 63.97 98 ALA A N 1
ATOM 746 C CA . ALA A 1 98 ? -17.575 -10.809 -3.867 1.00 63.97 98 ALA A CA 1
ATOM 747 C C . ALA A 1 98 ? -18.907 -10.390 -3.221 1.00 63.97 98 ALA A C 1
ATOM 749 O O . ALA A 1 98 ? -19.974 -10.818 -3.662 1.00 63.97 98 ALA A O 1
ATOM 750 N N . GLY A 1 99 ? -18.851 -9.541 -2.190 1.00 62.66 99 GLY A N 1
ATOM 751 C CA . GLY A 1 99 ? -20.046 -9.078 -1.483 1.00 62.66 99 GLY A CA 1
ATOM 752 C C . GLY A 1 99 ? -20.603 -10.077 -0.467 1.00 62.66 99 GLY A C 1
ATOM 753 O O . GLY A 1 99 ? -21.818 -10.144 -0.293 1.00 62.66 99 GLY A O 1
ATOM 754 N N . VAL A 1 100 ? -19.746 -10.860 0.202 1.00 72.12 100 VAL A N 1
ATOM 755 C CA . VAL A 1 100 ? -20.181 -11.730 1.307 1.00 72.12 100 VAL A CA 1
ATOM 756 C C . VAL A 1 100 ? -20.870 -10.881 2.378 1.00 72.12 100 VAL A C 1
ATOM 758 O O . VAL A 1 100 ? -20.261 -9.968 2.943 1.00 72.12 100 VAL A O 1
ATOM 761 N N . GLY A 1 101 ? -22.127 -11.209 2.681 1.00 81.94 101 GLY A N 1
ATOM 762 C CA . GLY A 1 101 ? -22.826 -10.676 3.844 1.00 81.94 101 GLY A CA 1
ATOM 763 C C . GLY A 1 101 ? -22.191 -11.218 5.122 1.00 81.94 101 GLY A C 1
ATOM 764 O O . GLY A 1 101 ? -22.218 -12.422 5.376 1.00 81.94 101 GLY A O 1
ATOM 765 N N . VAL A 1 102 ? -21.598 -10.338 5.921 1.00 85.50 102 VAL A N 1
ATOM 766 C CA . VAL A 1 102 ? -21.027 -10.660 7.229 1.00 85.50 102 VAL A CA 1
ATOM 767 C C . VAL A 1 102 ? -21.945 -10.119 8.311 1.00 85.50 102 VAL A C 1
ATOM 769 O O . VAL A 1 102 ? -22.308 -8.946 8.299 1.00 85.50 102 VAL A O 1
ATOM 772 N N . THR A 1 103 ? -22.282 -10.976 9.274 1.00 91.00 103 THR A N 1
ATOM 773 C CA . THR A 1 103 ? -23.031 -10.587 10.470 1.00 91.00 103 THR A CA 1
ATOM 774 C C . THR A 1 103 ? -22.107 -10.564 11.682 1.00 91.00 103 THR A C 1
ATOM 776 O O . THR A 1 103 ? -21.557 -11.597 12.065 1.00 91.00 103 THR A O 1
ATOM 779 N N . THR A 1 104 ? -21.973 -9.403 12.322 1.00 92.00 104 THR A N 1
ATOM 780 C CA . THR A 1 104 ? -21.203 -9.231 13.561 1.00 92.00 104 THR A CA 1
ATOM 781 C C . THR A 1 104 ? -22.120 -8.787 14.693 1.00 92.00 104 THR A C 1
ATOM 783 O O . THR A 1 104 ? -22.732 -7.729 14.625 1.00 92.00 104 THR A O 1
ATOM 786 N N . ASN A 1 105 ? -22.193 -9.569 15.772 1.00 95.12 105 ASN A N 1
ATOM 787 C CA . ASN A 1 105 ? -23.027 -9.243 16.931 1.00 95.12 105 ASN A CA 1
ATOM 788 C C . ASN A 1 105 ? -22.220 -8.496 18.000 1.00 95.12 105 ASN A C 1
ATOM 790 O O . ASN A 1 105 ? -21.385 -9.090 18.690 1.00 95.12 105 ASN A O 1
ATOM 794 N N . LEU A 1 106 ? -22.507 -7.209 18.187 1.00 97.31 106 LEU A N 1
ATOM 795 C CA . LEU A 1 106 ? -21.943 -6.383 19.248 1.00 97.31 106 LEU A CA 1
ATOM 796 C C . LEU A 1 106 ? -22.810 -6.489 20.503 1.00 97.31 106 LEU A C 1
ATOM 798 O O . LEU A 1 106 ? -23.984 -6.121 20.524 1.00 97.31 106 LEU A O 1
ATOM 802 N N . ARG A 1 107 ? -22.217 -6.997 21.580 1.00 97.31 107 ARG A N 1
ATOM 803 C CA . ARG A 1 107 ? -22.818 -7.030 22.913 1.00 97.31 107 ARG A CA 1
ATOM 804 C C . ARG A 1 107 ? -22.427 -5.767 23.659 1.00 97.31 107 ARG A C 1
ATOM 806 O O . ARG A 1 107 ? -21.292 -5.291 23.570 1.00 97.31 107 ARG A O 1
ATOM 813 N N . LEU A 1 108 ? -23.368 -5.268 24.448 1.00 97.00 108 LEU A N 1
ATOM 814 C CA . LEU A 1 108 ? -23.182 -4.084 25.268 1.00 97.00 108 LEU A CA 1
ATOM 815 C C . LEU A 1 108 ? -23.495 -4.401 26.726 1.00 97.00 108 LEU A C 1
ATOM 817 O O . LEU A 1 108 ? -24.324 -5.259 27.031 1.00 97.00 108 LEU A O 1
ATOM 821 N N . ARG A 1 109 ? -22.846 -3.675 27.631 1.00 96.31 109 ARG A N 1
ATOM 822 C CA . ARG A 1 109 ? -23.189 -3.659 29.056 1.00 96.31 109 ARG A CA 1
ATOM 823 C C . ARG A 1 109 ? -23.233 -2.227 29.561 1.00 96.31 109 ARG A C 1
ATOM 825 O O . ARG A 1 109 ? -22.590 -1.359 28.976 1.00 96.31 109 ARG A O 1
ATOM 832 N N . GLN A 1 110 ? -23.927 -2.008 30.670 1.00 96.62 110 GLN A N 1
ATOM 833 C CA . GLN A 1 110 ? -23.860 -0.730 31.363 1.00 96.62 110 GLN A CA 1
ATOM 834 C C . GLN A 1 110 ? -22.579 -0.633 32.199 1.00 96.62 110 GLN A C 1
ATOM 836 O O . GLN A 1 110 ? -22.240 -1.549 32.951 1.00 96.62 110 GLN A O 1
ATOM 841 N N . VAL A 1 111 ? -21.878 0.485 32.060 1.00 96.88 111 VAL A N 1
ATOM 842 C CA . VAL A 1 111 ? -20.758 0.920 32.896 1.00 96.88 111 VAL A CA 1
ATOM 843 C C . VAL A 1 111 ? -21.128 2.317 33.371 1.00 96.88 111 VAL A C 1
ATOM 845 O O . VAL A 1 111 ? -21.393 3.179 32.545 1.00 96.88 111 VAL A O 1
ATOM 848 N N . GLU A 1 112 ? -21.238 2.519 34.685 1.00 94.69 112 GLU A N 1
ATOM 849 C CA . GLU A 1 112 ? -21.646 3.818 35.257 1.00 94.69 112 GLU A CA 1
ATOM 850 C C . GLU A 1 112 ? -22.973 4.358 34.681 1.00 94.69 112 GLU A C 1
ATOM 852 O O . GLU A 1 112 ? -23.151 5.554 34.508 1.00 94.69 112 GLU A O 1
ATOM 857 N N . ARG A 1 113 ? -23.933 3.452 34.429 1.00 95.62 113 ARG A N 1
ATOM 858 C CA . ARG A 1 113 ? -25.245 3.706 33.787 1.00 95.62 113 ARG A CA 1
ATOM 859 C C . ARG A 1 113 ? -25.207 4.011 32.284 1.00 95.62 113 ARG A C 1
ATOM 861 O O . ARG A 1 113 ? -26.273 4.118 31.690 1.00 95.62 113 ARG A O 1
ATOM 868 N N . GLU A 1 114 ? -24.036 4.014 31.656 1.00 97.56 114 GLU A N 1
ATOM 869 C CA . GLU A 1 114 ? -23.875 4.244 30.218 1.00 97.56 114 GLU A CA 1
ATOM 870 C C . GLU A 1 114 ? -23.595 2.942 29.456 1.00 97.56 114 GLU A C 1
ATOM 872 O O . GLU A 1 114 ? -22.876 2.061 29.937 1.00 97.56 114 GLU A O 1
ATOM 877 N N . TRP A 1 115 ? -24.148 2.791 28.251 1.00 97.56 115 TRP A N 1
ATOM 878 C CA . TRP A 1 115 ? -23.896 1.610 27.420 1.00 97.56 115 TRP A CA 1
ATOM 879 C C . TRP A 1 115 ? -22.479 1.625 26.838 1.00 97.56 115 TRP A C 1
ATOM 881 O O . TRP A 1 115 ? -22.002 2.642 26.340 1.00 97.56 115 TRP A O 1
ATOM 891 N N . ARG A 1 116 ? -21.797 0.476 26.891 1.00 98.19 116 ARG A N 1
ATOM 892 C CA . ARG A 1 116 ? -20.449 0.282 26.342 1.00 98.19 116 ARG A CA 1
ATOM 893 C C . ARG A 1 116 ? -20.302 -1.082 25.675 1.00 98.19 116 ARG A C 1
ATOM 895 O O . ARG A 1 116 ? -20.780 -2.088 26.211 1.00 98.19 116 ARG A O 1
ATOM 902 N N . ILE A 1 117 ? -19.615 -1.124 24.534 1.00 98.38 117 ILE A N 1
ATOM 903 C CA . ILE A 1 117 ? -19.371 -2.344 23.747 1.00 98.38 117 ILE A CA 1
ATOM 904 C C . ILE A 1 117 ? -18.345 -3.229 24.466 1.00 98.38 117 ILE A C 1
ATOM 906 O O . ILE A 1 117 ? -17.292 -2.757 24.894 1.00 98.38 117 ILE A O 1
ATOM 910 N N . VAL A 1 118 ? -18.630 -4.527 24.608 1.00 97.88 118 VAL A N 1
ATOM 911 C CA . VAL A 1 118 ? -17.735 -5.472 25.315 1.00 97.88 118 VAL A CA 1
ATOM 912 C C . VAL A 1 118 ? -16.937 -6.392 24.394 1.00 97.88 118 VAL A C 1
ATOM 914 O O . VAL A 1 118 ? -15.987 -7.024 24.848 1.00 97.88 118 VAL A O 1
ATOM 917 N N . ASN A 1 119 ? -17.325 -6.491 23.126 1.00 96.50 119 ASN A N 1
ATOM 918 C CA . ASN A 1 119 ? -16.671 -7.303 22.104 1.00 96.50 119 ASN A CA 1
ATOM 919 C C . ASN A 1 119 ? -16.584 -6.503 20.796 1.00 96.50 119 ASN A C 1
ATOM 921 O O . ASN A 1 119 ? -17.365 -6.758 19.878 1.00 96.50 119 ASN A O 1
ATOM 925 N N . PRO A 1 120 ? -15.691 -5.502 20.722 1.00 96.19 120 PRO A N 1
ATOM 926 C CA . PRO A 1 120 ? -15.460 -4.794 19.470 1.00 96.19 120 PRO A CA 1
ATOM 927 C C . PRO A 1 120 ? -15.054 -5.779 18.361 1.00 96.19 120 PRO A C 1
ATOM 929 O O . PRO A 1 120 ? -14.462 -6.824 18.659 1.00 96.19 120 PRO A O 1
ATOM 932 N N . PRO A 1 121 ? -15.376 -5.476 17.094 1.00 93.19 121 PRO A N 1
ATOM 933 C CA . PRO A 1 121 ? -14.937 -6.285 15.972 1.00 93.19 121 PRO A CA 1
ATOM 934 C C . PRO A 1 121 ? -13.407 -6.254 15.840 1.00 93.19 121 PRO A C 1
ATOM 936 O O . PRO A 1 121 ? -12.736 -5.331 16.313 1.00 93.19 121 PRO A O 1
ATOM 939 N N . ALA A 1 122 ? -12.863 -7.273 15.176 1.00 89.69 122 ALA A N 1
ATOM 940 C CA . ALA A 1 122 ? -11.476 -7.255 14.729 1.00 89.69 122 ALA A CA 1
ATOM 941 C C . ALA A 1 122 ? -11.321 -6.247 13.582 1.00 89.69 122 ALA A C 1
ATOM 943 O O . ALA A 1 122 ? -12.159 -6.228 12.679 1.00 89.69 122 ALA A O 1
ATOM 944 N N . GLY A 1 123 ? -10.262 -5.441 13.634 1.00 90.50 123 GLY A N 1
ATOM 945 C CA . GLY A 1 123 ? -9.955 -4.438 12.617 1.00 90.50 123 GLY A CA 1
ATOM 946 C C . GLY A 1 123 ? -10.908 -3.242 12.577 1.00 90.50 123 GLY A C 1
ATOM 947 O O . GLY A 1 123 ? -11.845 -3.108 13.372 1.00 90.50 123 GLY A O 1
ATOM 948 N N . THR A 1 124 ? -10.635 -2.360 11.624 1.00 92.94 124 THR A N 1
ATOM 949 C CA . THR A 1 124 ? -11.409 -1.143 11.360 1.00 92.94 124 THR A CA 1
ATOM 950 C C . THR A 1 124 ? -12.370 -1.393 10.204 1.00 92.94 124 THR A C 1
ATOM 952 O O . THR A 1 124 ? -11.978 -1.965 9.192 1.00 92.94 124 THR A O 1
ATOM 955 N N . TYR A 1 125 ? -13.627 -0.969 10.331 1.00 94.25 125 TYR A N 1
ATOM 956 C CA . TYR A 1 125 ? -14.623 -1.084 9.262 1.00 94.25 125 TYR A CA 1
ATOM 957 C C . TYR A 1 125 ? -14.795 0.272 8.597 1.00 94.25 125 TYR A C 1
ATOM 959 O O . TYR A 1 125 ? -15.124 1.247 9.269 1.00 94.25 125 TYR A O 1
ATOM 967 N N . VAL A 1 126 ? -14.603 0.322 7.283 1.00 95.19 126 VAL A N 1
ATOM 968 C CA . VAL A 1 126 ? -14.744 1.544 6.493 1.00 95.19 126 VAL A CA 1
ATOM 969 C C . VAL A 1 126 ? -15.648 1.318 5.298 1.00 95.19 126 VAL A C 1
ATOM 971 O O . VAL A 1 126 ? -15.666 0.230 4.717 1.00 95.19 126 VAL A O 1
ATOM 974 N N . SER A 1 127 ? -16.405 2.349 4.936 1.00 95.00 127 SER A N 1
ATOM 975 C CA . SER A 1 127 ? -17.174 2.306 3.700 1.00 95.00 127 SER A CA 1
ATOM 976 C C . SER A 1 127 ? -16.232 2.371 2.501 1.00 95.00 127 SER A C 1
ATOM 978 O O . SER A 1 127 ? -15.095 2.849 2.605 1.00 95.00 127 SER A O 1
ATOM 980 N N . ARG A 1 128 ? -16.711 1.912 1.349 1.00 94.19 128 ARG A N 1
ATOM 981 C CA . ARG A 1 128 ? -15.995 2.042 0.084 1.00 94.19 128 ARG A CA 1
ATOM 982 C C . ARG A 1 128 ? -15.640 3.498 -0.222 1.00 94.19 128 ARG A C 1
ATOM 984 O O . ARG A 1 128 ? -14.516 3.768 -0.613 1.00 94.19 128 ARG A O 1
ATOM 991 N N . GLU A 1 129 ? -16.545 4.441 0.029 1.00 94.06 129 GLU A N 1
ATOM 992 C CA . GLU A 1 129 ? -16.301 5.866 -0.227 1.00 94.06 129 GLU A CA 1
ATOM 993 C C . GLU A 1 129 ? -15.190 6.436 0.659 1.00 94.06 129 GLU A C 1
ATOM 995 O O . GLU A 1 129 ? -14.408 7.269 0.205 1.00 94.06 129 GLU A O 1
ATOM 1000 N N . TYR A 1 130 ? -15.111 6.004 1.923 1.00 94.56 130 TYR A N 1
ATOM 1001 C CA . TYR A 1 130 ? -14.002 6.378 2.798 1.00 94.56 130 TYR A CA 1
ATOM 1002 C C . TYR A 1 130 ? -12.688 5.779 2.287 1.00 94.56 130 TYR A C 1
ATOM 1004 O O . TYR A 1 130 ? -11.684 6.483 2.210 1.00 94.56 130 TYR A O 1
ATOM 1012 N N . PHE A 1 131 ? -12.692 4.498 1.911 1.00 95.25 131 PHE A N 1
ATOM 1013 C CA . PHE A 1 131 ? -11.505 3.827 1.389 1.00 95.25 131 PHE A CA 1
ATOM 1014 C C . PHE A 1 131 ? -10.974 4.509 0.125 1.00 95.25 131 PHE A C 1
ATOM 1016 O O . PHE A 1 131 ? -9.819 4.918 0.104 1.00 95.25 131 PHE A O 1
ATOM 1023 N N . ASP A 1 132 ? -11.840 4.730 -0.863 1.00 93.44 132 ASP A N 1
ATOM 1024 C CA . ASP A 1 132 ? -11.493 5.360 -2.141 1.00 93.44 132 ASP A CA 1
ATOM 1025 C C . ASP A 1 132 ? -11.015 6.818 -1.969 1.00 93.44 132 ASP A C 1
ATOM 1027 O O . ASP A 1 132 ? -10.313 7.348 -2.828 1.00 93.44 132 ASP A O 1
ATOM 1031 N N . ARG A 1 133 ? -11.387 7.485 -0.865 1.00 93.44 133 ARG A N 1
ATOM 1032 C CA . ARG A 1 133 ? -10.966 8.859 -0.553 1.00 93.44 133 ARG A CA 1
ATOM 1033 C C . ARG A 1 133 ? -9.633 8.936 0.183 1.00 93.44 133 ARG A C 1
ATOM 1035 O O . ARG A 1 133 ? -8.838 9.825 -0.103 1.00 93.44 133 ARG A O 1
ATOM 1042 N N . TYR A 1 134 ? -9.441 8.089 1.189 1.00 94.25 134 TYR A N 1
ATOM 1043 C CA . TYR A 1 134 ? -8.342 8.231 2.146 1.00 94.25 134 TYR A CA 1
ATOM 1044 C C . TYR A 1 134 ? -7.233 7.199 1.956 1.00 94.25 134 TYR A C 1
ATOM 1046 O O . TYR A 1 134 ? -6.178 7.352 2.561 1.00 94.25 134 TYR A O 1
ATOM 1054 N N . TYR A 1 135 ? -7.433 6.170 1.133 1.00 94.44 135 TYR A N 1
ATOM 1055 C CA . TYR A 1 135 ? -6.410 5.184 0.804 1.00 94.44 135 TYR A CA 1
ATOM 1056 C C . TYR A 1 135 ? -6.081 5.233 -0.681 1.00 94.44 135 TYR A C 1
ATOM 1058 O O . TYR A 1 135 ? -6.952 5.428 -1.524 1.00 94.44 135 TYR A O 1
ATOM 1066 N N . ALA A 1 136 ? -4.814 4.994 -1.002 1.00 94.38 136 ALA A N 1
ATOM 1067 C CA . ALA A 1 136 ? -4.365 4.833 -2.376 1.00 94.38 136 ALA A CA 1
ATOM 1068 C C . ALA A 1 136 ? -3.505 3.574 -2.519 1.00 94.38 136 ALA A C 1
ATOM 1070 O O . ALA A 1 136 ? -2.840 3.170 -1.556 1.00 94.38 136 ALA A O 1
ATOM 1071 N N . PRO A 1 137 ? -3.513 2.948 -3.708 1.00 95.19 137 PRO A N 1
ATOM 1072 C CA . PRO A 1 137 ? -2.577 1.889 -4.023 1.00 95.19 137 PRO A CA 1
ATOM 1073 C C . PRO A 1 137 ? -1.172 2.467 -4.243 1.00 95.19 137 PRO A C 1
ATOM 1075 O O . PRO A 1 137 ? -0.994 3.468 -4.934 1.00 95.19 137 PRO A O 1
ATOM 1078 N N . PHE A 1 138 ? -0.180 1.778 -3.700 1.00 96.50 138 PHE A N 1
ATOM 1079 C CA . PHE A 1 138 ? 1.249 1.981 -3.897 1.00 96.50 138 PHE A CA 1
ATOM 1080 C C . PHE A 1 138 ? 1.898 0.634 -4.208 1.00 96.50 138 PHE A C 1
ATOM 1082 O O . PHE A 1 138 ? 1.304 -0.419 -3.985 1.00 96.50 138 PHE A O 1
ATOM 1089 N N . SER A 1 139 ? 3.128 0.654 -4.705 1.00 95.19 139 SER A N 1
ATOM 1090 C CA . SER A 1 139 ? 3.968 -0.542 -4.809 1.00 95.19 139 SER A CA 1
ATOM 1091 C C . SER A 1 139 ? 5.136 -0.448 -3.836 1.00 95.19 139 SER A C 1
ATOM 1093 O O . SER A 1 139 ? 5.861 0.544 -3.847 1.00 95.19 139 SER A O 1
ATOM 1095 N N . LEU A 1 140 ? 5.344 -1.469 -3.012 1.00 94.62 140 LEU A N 1
ATOM 1096 C CA . LEU A 1 140 ? 6.639 -1.672 -2.366 1.00 94.62 140 LEU A CA 1
ATOM 1097 C C . LEU A 1 140 ? 7.541 -2.362 -3.382 1.00 94.62 140 LEU A C 1
ATOM 1099 O O . LEU A 1 140 ? 7.156 -3.389 -3.935 1.00 94.62 140 LEU A O 1
ATOM 1103 N N . TYR A 1 141 ? 8.705 -1.797 -3.671 1.00 93.56 141 TYR A N 1
ATOM 1104 C CA . TYR A 1 141 ? 9.605 -2.382 -4.659 1.00 93.56 141 TYR A CA 1
ATOM 1105 C C . TYR A 1 141 ? 10.644 -3.256 -3.983 1.00 93.56 141 TYR A C 1
ATOM 1107 O O . TYR A 1 141 ? 11.374 -2.785 -3.116 1.00 93.56 141 TYR A O 1
ATOM 1115 N N . PHE A 1 142 ? 10.729 -4.511 -4.415 1.00 91.69 142 PHE A N 1
ATOM 1116 C CA . PHE A 1 142 ? 11.717 -5.468 -3.933 1.00 91.69 142 PHE A CA 1
ATOM 1117 C C . PHE A 1 142 ? 12.652 -5.893 -5.055 1.00 91.69 142 PHE A C 1
ATOM 1119 O O . PHE A 1 142 ? 12.210 -6.058 -6.189 1.00 91.69 142 PHE A O 1
ATOM 1126 N N . MET A 1 143 ? 13.930 -6.110 -4.748 1.00 88.38 143 MET A N 1
ATOM 1127 C CA . MET A 1 143 ? 14.825 -6.763 -5.704 1.00 88.38 143 MET A CA 1
ATOM 1128 C C . MET A 1 143 ? 14.384 -8.211 -5.923 1.00 88.38 143 MET A C 1
ATOM 1130 O O . MET A 1 143 ? 13.989 -8.899 -4.978 1.00 88.38 143 MET A O 1
ATOM 1134 N N . ASP A 1 144 ? 14.479 -8.677 -7.161 1.00 82.19 144 ASP A N 1
ATOM 1135 C CA . ASP A 1 144 ? 14.350 -10.091 -7.474 1.00 82.19 144 ASP A CA 1
ATOM 1136 C C . ASP A 1 144 ? 15.572 -10.906 -7.021 1.00 82.19 144 ASP A C 1
ATOM 1138 O O . ASP A 1 144 ? 16.586 -10.376 -6.554 1.00 82.19 144 ASP A O 1
ATOM 1142 N N . ALA A 1 145 ? 15.475 -12.232 -7.136 1.00 79.56 145 ALA A N 1
ATOM 1143 C CA . ALA A 1 145 ? 16.529 -13.139 -6.685 1.00 79.56 145 ALA A CA 1
ATOM 1144 C C . ALA A 1 145 ? 17.853 -12.960 -7.454 1.00 79.56 145 ALA A C 1
ATOM 1146 O O . ALA A 1 145 ? 18.915 -13.270 -6.913 1.00 79.56 145 ALA A O 1
ATOM 1147 N N . THR A 1 146 ? 17.807 -12.458 -8.693 1.00 80.81 146 THR A N 1
ATOM 1148 C CA . THR A 1 146 ? 18.999 -12.160 -9.503 1.00 80.81 146 THR A CA 1
ATOM 1149 C C . THR A 1 146 ? 19.599 -10.792 -9.191 1.00 80.81 146 THR A C 1
ATOM 1151 O O . THR A 1 146 ? 20.704 -10.516 -9.652 1.00 80.81 146 THR A O 1
ATOM 1154 N N . ARG A 1 147 ? 18.934 -9.966 -8.367 1.00 84.69 147 ARG A N 1
ATOM 1155 C CA . ARG A 1 147 ? 19.355 -8.604 -8.001 1.00 84.69 147 ARG A CA 1
ATOM 1156 C C . ARG A 1 147 ? 19.482 -7.677 -9.213 1.00 84.69 147 ARG A C 1
ATOM 1158 O O . ARG A 1 147 ? 20.285 -6.746 -9.198 1.00 84.69 147 ARG A O 1
ATOM 1165 N N . THR A 1 148 ? 18.673 -7.901 -10.242 1.00 79.81 148 THR A N 1
ATOM 1166 C CA . THR A 1 148 ? 18.720 -7.126 -11.491 1.00 79.81 148 THR A CA 1
ATOM 1167 C C . THR A 1 148 ? 17.433 -6.371 -11.761 1.00 79.81 148 THR A C 1
ATOM 1169 O O . THR A 1 148 ? 17.474 -5.347 -12.437 1.00 79.81 148 THR A O 1
ATOM 1172 N N . VAL A 1 149 ? 16.303 -6.833 -11.220 1.00 81.94 149 VAL A N 1
ATOM 1173 C CA . VAL A 1 149 ? 14.991 -6.251 -11.514 1.00 81.94 149 VAL A CA 1
ATOM 1174 C C . VAL A 1 149 ? 14.236 -5.932 -10.233 1.00 81.94 149 VAL A C 1
ATOM 1176 O O . VAL A 1 149 ? 14.273 -6.680 -9.255 1.00 81.94 149 VAL A O 1
ATOM 1179 N N . LEU A 1 150 ? 13.519 -4.809 -10.252 1.00 88.75 150 LEU A N 1
ATOM 1180 C CA . LEU A 1 150 ? 12.568 -4.463 -9.209 1.00 88.75 150 LEU A CA 1
ATOM 1181 C C . LEU A 1 150 ? 11.207 -5.089 -9.481 1.00 88.75 150 LEU A C 1
ATOM 1183 O O . LEU A 1 150 ? 10.580 -4.861 -10.512 1.00 88.75 150 LEU A O 1
ATOM 1187 N N . THR A 1 151 ? 10.720 -5.831 -8.497 1.00 88.50 151 THR A N 1
ATOM 1188 C CA . THR A 1 151 ? 9.390 -6.423 -8.502 1.00 88.50 151 THR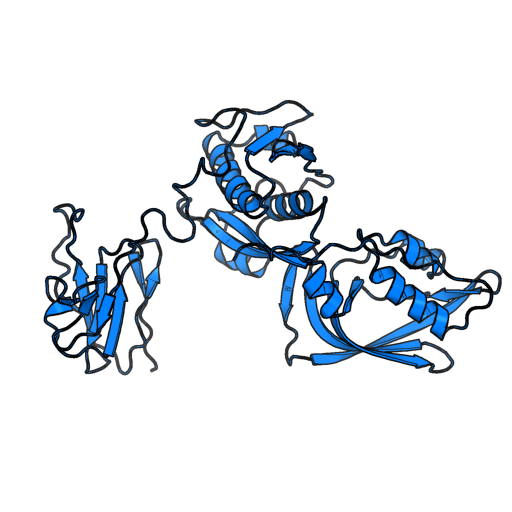 A CA 1
ATOM 1189 C C . THR A 1 151 ? 8.452 -5.589 -7.628 1.00 88.50 151 THR A C 1
ATOM 1191 O O . THR A 1 151 ? 8.721 -5.432 -6.432 1.00 88.50 151 THR A O 1
ATOM 1194 N N . PRO A 1 152 ? 7.354 -5.045 -8.183 1.00 91.50 152 PRO A N 1
ATOM 1195 C CA . PRO A 1 152 ? 6.361 -4.323 -7.400 1.00 91.50 152 PRO A CA 1
ATOM 1196 C C . PRO A 1 152 ? 5.500 -5.277 -6.561 1.00 91.50 152 PRO A C 1
ATOM 1198 O O . PRO A 1 152 ? 4.971 -6.268 -7.064 1.00 91.50 152 PRO A O 1
ATOM 1201 N N . ASP A 1 153 ? 5.291 -4.924 -5.296 1.00 91.69 153 ASP A N 1
ATOM 1202 C CA . ASP A 1 153 ? 4.340 -5.546 -4.376 1.00 91.69 153 ASP A CA 1
ATOM 1203 C C . ASP A 1 153 ? 3.213 -4.555 -4.040 1.00 91.69 153 ASP A C 1
ATOM 1205 O O . ASP A 1 153 ? 3.430 -3.611 -3.269 1.00 91.69 153 ASP A O 1
ATOM 1209 N N . PRO A 1 154 ? 2.020 -4.695 -4.643 1.00 93.62 154 PRO A N 1
ATOM 1210 C CA . PRO A 1 154 ? 0.936 -3.744 -4.446 1.00 93.62 154 PRO A CA 1
ATOM 1211 C C . PRO A 1 154 ? 0.399 -3.739 -3.009 1.00 93.62 154 PRO A C 1
ATOM 1213 O O . PRO A 1 154 ? -0.046 -4.762 -2.480 1.00 93.62 154 PRO A O 1
ATOM 1216 N N . VAL A 1 155 ? 0.345 -2.552 -2.410 1.00 95.25 155 VAL A N 1
ATOM 1217 C CA . VAL A 1 155 ? -0.207 -2.296 -1.075 1.00 95.25 155 VAL A CA 1
ATOM 1218 C C . VAL A 1 155 ? -1.117 -1.072 -1.090 1.00 95.25 155 VAL A C 1
ATOM 1220 O O . VAL A 1 155 ? -0.956 -0.177 -1.909 1.00 95.25 155 VAL A O 1
ATOM 1223 N N . TYR A 1 156 ? -2.068 -1.001 -0.168 1.00 95.38 156 TYR A N 1
ATOM 1224 C CA . TYR A 1 156 ? -2.855 0.195 0.104 1.00 95.38 156 TYR A CA 1
ATOM 1225 C C . TYR A 1 156 ? -2.323 0.890 1.350 1.00 95.38 156 TYR A C 1
ATOM 1227 O O . TYR A 1 156 ? -2.196 0.268 2.406 1.00 95.38 156 TYR A O 1
ATOM 1235 N N . ALA A 1 157 ? -2.067 2.191 1.238 1.00 94.50 157 ALA A N 1
ATOM 1236 C CA . ALA A 1 157 ? -1.647 3.028 2.353 1.00 94.50 157 ALA A CA 1
ATOM 1237 C C . ALA A 1 157 ? -2.634 4.179 2.558 1.00 94.50 157 ALA A C 1
ATOM 1239 O O . ALA A 1 157 ? -3.225 4.683 1.601 1.00 94.50 157 ALA A O 1
ATOM 1240 N N . LEU A 1 158 ? -2.801 4.584 3.819 1.00 93.06 158 LEU A N 1
ATOM 1241 C CA . LEU A 1 158 ? -3.538 5.793 4.164 1.00 93.06 158 LEU A CA 1
ATOM 1242 C C . LEU A 1 158 ? -2.769 7.004 3.617 1.00 93.06 158 LEU A C 1
ATOM 1244 O O . LEU A 1 158 ? -1.560 7.117 3.829 1.00 93.06 158 LEU A O 1
ATOM 1248 N N . LEU A 1 159 ? -3.467 7.893 2.919 1.00 94.00 159 LEU A N 1
ATOM 1249 C CA . LEU A 1 159 ? -2.944 9.163 2.430 1.00 94.00 159 LEU A CA 1
ATOM 1250 C C . LEU A 1 159 ? -2.735 10.137 3.595 1.00 94.00 159 LEU A C 1
ATOM 1252 O O . LEU A 1 159 ? -3.524 10.143 4.537 1.00 94.00 159 LEU A O 1
ATOM 1256 N N . GLY A 1 160 ? -1.687 10.958 3.522 1.00 91.38 160 GLY A N 1
ATOM 1257 C CA . GLY A 1 160 ? -1.366 11.999 4.501 1.00 91.38 160 GLY A CA 1
ATOM 1258 C C . GLY A 1 160 ? 0.056 11.878 5.052 1.00 91.38 160 GLY A C 1
ATOM 1259 O O . GLY A 1 160 ? 0.909 11.199 4.488 1.00 91.38 160 GLY A O 1
ATOM 1260 N N . ASP A 1 161 ? 0.308 12.509 6.196 1.00 88.62 161 ASP A N 1
ATOM 1261 C CA . ASP A 1 161 ? 1.663 12.651 6.759 1.00 88.62 161 ASP A CA 1
ATOM 1262 C C . ASP A 1 161 ? 2.327 11.316 7.143 1.00 88.62 161 ASP A C 1
ATOM 1264 O O . ASP A 1 161 ? 3.542 11.230 7.295 1.00 88.62 161 ASP A O 1
ATOM 1268 N N . THR A 1 162 ? 1.539 10.248 7.299 1.00 90.50 162 THR A N 1
ATOM 1269 C CA . THR A 1 162 ? 2.036 8.916 7.681 1.00 90.50 162 THR A CA 1
ATOM 1270 C C . THR A 1 162 ? 2.263 7.982 6.493 1.00 90.50 162 THR A C 1
ATOM 1272 O O . THR A 1 162 ? 2.752 6.870 6.695 1.00 90.50 162 THR A O 1
ATOM 1275 N N . THR A 1 163 ? 1.962 8.409 5.256 1.00 94.50 163 THR A N 1
ATOM 1276 C CA . THR A 1 163 ? 2.084 7.551 4.066 1.00 94.50 163 THR A CA 1
ATOM 1277 C C . THR A 1 163 ? 3.518 7.057 3.878 1.00 94.50 163 THR A C 1
ATOM 1279 O O . THR A 1 163 ? 3.731 5.852 3.762 1.00 94.50 163 THR A O 1
ATOM 1282 N N . ALA A 1 164 ? 4.512 7.952 3.918 1.00 95.44 164 ALA A N 1
ATOM 1283 C CA . ALA A 1 164 ? 5.921 7.581 3.751 1.00 95.44 164 ALA A CA 1
ATOM 1284 C C . ALA A 1 164 ? 6.374 6.577 4.822 1.00 95.44 164 ALA A C 1
ATOM 1286 O O . ALA A 1 164 ? 6.961 5.544 4.505 1.00 95.44 164 ALA A O 1
ATOM 1287 N N . THR A 1 165 ? 6.010 6.827 6.081 1.00 94.25 165 THR A N 1
ATOM 1288 C CA . THR A 1 165 ? 6.267 5.914 7.201 1.00 94.25 165 THR A CA 1
ATOM 1289 C C . THR A 1 165 ? 5.656 4.531 6.974 1.00 94.25 165 THR A C 1
ATOM 1291 O O . THR A 1 165 ? 6.326 3.522 7.192 1.00 94.25 165 THR A O 1
ATOM 1294 N N . ALA A 1 166 ? 4.407 4.462 6.502 1.00 92.25 166 ALA A N 1
ATOM 1295 C CA . ALA A 1 166 ? 3.736 3.196 6.222 1.00 92.25 166 ALA A CA 1
ATOM 1296 C C . ALA A 1 166 ? 4.438 2.405 5.106 1.00 92.25 166 ALA A C 1
ATOM 1298 O O . ALA A 1 166 ? 4.633 1.197 5.250 1.00 92.25 166 ALA A O 1
ATOM 1299 N N . LEU A 1 167 ? 4.868 3.076 4.032 1.00 94.88 167 LEU A N 1
ATOM 1300 C CA . LEU A 1 167 ? 5.577 2.432 2.923 1.00 94.88 167 LEU A CA 1
ATOM 1301 C C . LEU A 1 167 ? 6.961 1.920 3.339 1.00 94.88 167 LEU A C 1
ATOM 1303 O O . LEU A 1 167 ? 7.296 0.774 3.052 1.00 94.88 167 LEU A O 1
ATOM 1307 N N . VAL A 1 168 ? 7.741 2.719 4.072 1.00 93.94 168 VAL A N 1
ATOM 1308 C CA . VAL A 1 168 ? 9.059 2.291 4.574 1.00 93.94 168 VAL A CA 1
ATOM 1309 C C . VAL A 1 168 ? 8.930 1.143 5.571 1.00 93.94 168 VAL A C 1
ATOM 1311 O O . VAL A 1 168 ? 9.670 0.163 5.482 1.00 93.94 168 VAL A O 1
ATOM 1314 N N . SER A 1 169 ? 7.960 1.217 6.488 1.00 91.00 169 SER A N 1
ATOM 1315 C CA . SER A 1 169 ? 7.674 0.116 7.413 1.00 91.00 169 SER A CA 1
ATOM 1316 C C . SER A 1 169 ? 7.292 -1.161 6.658 1.00 91.00 169 SER A C 1
ATOM 1318 O O . SER A 1 169 ? 7.757 -2.243 7.012 1.00 91.00 169 SER A O 1
ATOM 1320 N N . GLY A 1 170 ? 6.485 -1.042 5.599 1.00 90.31 170 GLY A N 1
ATOM 1321 C CA . GLY A 1 170 ? 6.148 -2.150 4.709 1.00 90.31 170 GLY A CA 1
ATOM 1322 C C . GLY A 1 170 ? 7.382 -2.760 4.045 1.00 90.31 170 GLY A C 1
ATOM 1323 O O . GLY A 1 170 ? 7.570 -3.970 4.119 1.00 90.31 170 GLY A O 1
ATOM 1324 N N . LEU A 1 171 ? 8.254 -1.928 3.468 1.00 90.50 171 LEU A N 1
ATOM 1325 C CA . LEU A 1 171 ? 9.477 -2.375 2.798 1.00 90.50 171 LEU A CA 1
ATOM 1326 C C . LEU A 1 171 ? 10.407 -3.145 3.751 1.00 90.50 171 LEU A C 1
ATOM 1328 O O . LEU A 1 171 ? 10.916 -4.208 3.405 1.00 90.50 171 LEU A O 1
ATOM 1332 N N . LEU A 1 172 ? 10.582 -2.650 4.977 1.00 87.50 172 LEU A N 1
ATOM 1333 C CA . LEU A 1 172 ? 11.443 -3.278 5.986 1.00 87.50 172 LEU A CA 1
ATOM 1334 C C . LEU A 1 172 ? 10.854 -4.566 6.574 1.00 87.50 172 LEU A C 1
ATOM 1336 O O . LEU A 1 172 ? 11.602 -5.465 6.948 1.00 87.50 172 LEU A O 1
ATOM 1340 N N . LYS A 1 173 ? 9.523 -4.701 6.607 1.00 86.00 173 LYS A N 1
ATOM 1341 C CA . LYS A 1 173 ? 8.847 -5.967 6.946 1.00 86.00 173 LYS A CA 1
ATOM 1342 C C . LYS A 1 173 ? 8.995 -7.034 5.854 1.00 86.00 173 LYS A C 1
ATOM 1344 O O . LYS A 1 173 ? 8.631 -8.188 6.098 1.00 86.00 173 LYS A O 1
ATOM 1349 N N . GLY A 1 174 ? 9.497 -6.660 4.679 1.00 85.62 174 GLY A N 1
ATOM 1350 C CA . GLY A 1 174 ? 9.616 -7.534 3.524 1.00 85.62 174 GLY A CA 1
ATOM 1351 C C . GLY A 1 174 ? 8.309 -7.698 2.741 1.00 85.62 174 GLY A C 1
ATOM 1352 O O . GLY A 1 174 ? 7.289 -7.084 3.069 1.00 85.62 174 GLY A O 1
ATOM 1353 N N . PRO A 1 175 ? 8.324 -8.536 1.691 1.00 87.44 175 PRO A N 1
ATOM 1354 C CA . PRO A 1 175 ? 7.189 -8.686 0.791 1.00 87.44 175 PRO A CA 1
ATOM 1355 C C . PRO A 1 175 ? 5.938 -9.250 1.484 1.00 87.44 175 PRO A C 1
ATOM 1357 O O . PRO A 1 175 ? 5.983 -10.018 2.457 1.00 87.44 175 PRO A O 1
ATOM 1360 N N . THR A 1 176 ? 4.774 -8.893 0.949 1.00 86.12 176 THR A N 1
ATOM 1361 C CA . THR A 1 176 ? 3.482 -9.481 1.286 1.00 86.12 176 THR A CA 1
ATOM 1362 C C . THR A 1 176 ? 3.505 -10.985 1.016 1.00 86.12 176 THR A C 1
ATOM 1364 O O . THR A 1 176 ? 4.305 -11.507 0.241 1.00 86.12 176 THR A O 1
ATOM 1367 N N . LYS A 1 177 ? 2.593 -11.734 1.649 1.00 81.12 177 LYS A N 1
ATOM 1368 C CA . LYS A 1 177 ? 2.556 -13.204 1.520 1.00 81.12 177 LYS A CA 1
ATOM 1369 C C . LYS A 1 177 ? 2.396 -13.683 0.076 1.00 81.12 177 LYS A C 1
ATOM 1371 O O . LYS A 1 177 ? 2.834 -14.783 -0.239 1.00 81.12 177 LYS A O 1
ATOM 1376 N N . HIS A 1 178 ? 1.750 -12.879 -0.766 1.00 76.62 178 HIS A N 1
ATOM 1377 C CA . HIS A 1 178 ? 1.567 -13.193 -2.176 1.00 76.62 178 HIS A CA 1
ATOM 1378 C C . HIS A 1 178 ? 2.907 -13.195 -2.918 1.00 76.62 178 HIS A C 1
ATOM 1380 O O . HIS A 1 178 ? 3.193 -14.130 -3.661 1.00 76.62 178 HIS A O 1
ATOM 1386 N N . LEU A 1 179 ? 3.749 -12.189 -2.669 1.00 80.00 179 LEU A N 1
ATOM 1387 C CA . LEU A 1 179 ? 5.019 -12.031 -3.365 1.00 80.00 179 LEU A CA 1
ATOM 1388 C C . LEU A 1 179 ? 6.178 -12.793 -2.698 1.00 80.00 179 LEU A C 1
ATOM 1390 O O . LEU A 1 179 ? 7.051 -13.323 -3.383 1.00 80.00 179 LEU A O 1
ATOM 1394 N N . ALA A 1 180 ? 6.155 -12.938 -1.371 1.00 75.69 180 ALA A N 1
ATOM 1395 C CA . ALA A 1 180 ? 7.163 -13.687 -0.616 1.00 75.69 180 ALA A CA 1
ATOM 1396 C C . ALA A 1 180 ? 7.294 -15.151 -1.077 1.00 75.69 180 ALA A C 1
ATOM 1398 O O . ALA A 1 180 ? 8.382 -15.718 -1.027 1.00 75.69 180 ALA A O 1
ATOM 1399 N N . ALA A 1 181 ? 6.200 -15.752 -1.560 1.00 64.44 181 ALA A N 1
ATOM 1400 C CA . ALA A 1 181 ? 6.199 -17.105 -2.115 1.00 64.44 181 ALA A CA 1
ATOM 1401 C C . ALA A 1 181 ? 7.032 -17.240 -3.406 1.00 64.44 181 ALA A C 1
ATOM 1403 O O . ALA A 1 181 ? 7.396 -18.355 -3.772 1.00 64.44 181 ALA A O 1
ATOM 1404 N N . VAL A 1 182 ? 7.318 -16.125 -4.086 1.00 61.00 182 VAL A N 1
ATOM 1405 C CA . VAL A 1 182 ? 7.992 -16.084 -5.390 1.00 61.00 182 VAL A CA 1
ATOM 1406 C C . VAL A 1 182 ? 9.431 -15.577 -5.265 1.00 61.00 182 VAL A C 1
ATOM 1408 O O . VAL A 1 182 ? 10.318 -16.108 -5.926 1.00 61.00 182 VAL A O 1
ATOM 1411 N N . LEU A 1 183 ? 9.692 -14.588 -4.403 1.00 63.22 183 LEU A N 1
ATOM 1412 C CA . LEU A 1 183 ? 10.971 -13.869 -4.419 1.00 63.22 183 LEU A CA 1
ATOM 1413 C C . LEU A 1 183 ? 12.143 -14.566 -3.714 1.00 63.22 183 LEU A C 1
ATOM 1415 O O . LEU A 1 183 ? 13.282 -14.287 -4.059 1.00 63.22 183 LEU A O 1
ATOM 1419 N N . SER A 1 184 ? 11.927 -15.478 -2.759 1.00 51.56 184 SER A N 1
ATOM 1420 C CA . SER A 1 184 ? 13.025 -16.135 -2.010 1.00 51.56 184 SER A CA 1
ATOM 1421 C C . SER A 1 184 ? 14.110 -15.168 -1.471 1.00 51.56 184 SER A C 1
ATOM 1423 O O . SER A 1 184 ? 15.276 -15.545 -1.379 1.00 51.56 184 SER A O 1
ATOM 1425 N N . VAL A 1 185 ? 13.762 -13.920 -1.126 1.00 49.97 185 VAL A N 1
ATOM 1426 C CA . VAL A 1 185 ? 14.724 -12.919 -0.626 1.00 49.97 185 VAL A CA 1
ATOM 1427 C C . VAL A 1 185 ? 14.701 -12.871 0.901 1.00 49.97 185 VAL A C 1
ATOM 1429 O O . VAL A 1 185 ? 13.648 -12.718 1.518 1.00 49.97 185 VAL A O 1
ATOM 1432 N N . SER A 1 186 ? 15.881 -12.967 1.516 1.00 43.22 186 SER A N 1
ATOM 1433 C CA . SER A 1 186 ? 16.092 -12.658 2.930 1.00 43.22 186 SER A CA 1
ATOM 1434 C C . SER A 1 186 ? 16.114 -11.141 3.121 1.00 43.22 186 SER A C 1
ATOM 1436 O O . SER A 1 186 ? 17.110 -10.490 2.803 1.00 43.22 186 SER A O 1
ATOM 1438 N N . THR A 1 187 ? 15.030 -10.561 3.631 1.00 49.78 187 THR A N 1
ATOM 1439 C CA . THR A 1 187 ? 15.035 -9.168 4.092 1.00 49.78 187 THR A CA 1
ATOM 1440 C C . THR A 1 187 ? 15.839 -9.051 5.392 1.00 49.78 187 THR A C 1
ATOM 1442 O O . THR A 1 187 ? 15.682 -9.901 6.275 1.00 49.78 187 THR A O 1
ATOM 1445 N N . PRO A 1 188 ? 16.711 -8.037 5.543 1.00 43.53 188 PRO A N 1
ATOM 1446 C CA . PRO A 1 188 ? 17.455 -7.836 6.780 1.00 43.53 188 PRO A CA 1
ATOM 1447 C C . PRO A 1 188 ? 16.513 -7.600 7.967 1.00 43.53 188 PRO A C 1
ATOM 1449 O O . PRO A 1 188 ? 15.792 -6.612 7.978 1.00 43.53 188 PRO A O 1
ATOM 1452 N N . GLY A 1 189 ? 16.553 -8.504 8.953 1.00 48.59 189 GLY A N 1
ATOM 1453 C CA . GLY A 1 189 ? 16.077 -8.315 10.329 1.00 48.59 189 GLY A CA 1
ATOM 1454 C C . GLY A 1 189 ? 14.593 -7.972 10.520 1.00 48.59 189 GLY A C 1
ATOM 1455 O O . GLY A 1 189 ? 14.184 -6.830 10.361 1.00 48.59 189 GLY A O 1
ATOM 1456 N N . GLU A 1 190 ? 13.808 -8.927 11.035 1.00 44.38 190 GLU A N 1
ATOM 1457 C CA . GLU A 1 190 ? 12.395 -8.779 11.455 1.00 44.38 190 GLU A CA 1
ATOM 1458 C C . GLU A 1 190 ? 12.152 -7.796 12.628 1.00 44.38 190 GLU A C 1
ATOM 1460 O O . GLU A 1 190 ? 11.092 -7.805 13.257 1.00 44.38 190 GLU A O 1
ATOM 1465 N N . THR A 1 191 ? 13.109 -6.933 12.957 1.00 45.88 191 THR A N 1
ATOM 1466 C CA . THR A 1 191 ? 13.051 -6.075 14.140 1.00 45.88 191 THR A CA 1
ATOM 1467 C C . THR A 1 191 ? 13.253 -4.623 13.754 1.00 45.88 191 THR A C 1
ATOM 1469 O O . THR A 1 191 ? 14.380 -4.155 13.625 1.00 45.88 191 THR A O 1
ATOM 1472 N N . GLN A 1 192 ? 12.149 -3.890 13.622 1.00 55.91 192 GLN A N 1
ATOM 1473 C CA . GLN A 1 192 ? 12.110 -2.454 13.901 1.00 55.91 192 GLN A CA 1
ATOM 1474 C C . GLN A 1 192 ? 10.667 -2.021 14.150 1.00 55.91 192 GLN A C 1
ATOM 1476 O O . GLN A 1 192 ? 9.817 -2.081 13.265 1.00 55.91 192 GLN A O 1
ATOM 1481 N N . VAL A 1 193 ? 10.394 -1.661 15.405 1.00 51.16 193 VAL A N 1
ATOM 1482 C CA . VAL A 1 193 ? 9.033 -1.466 15.924 1.00 51.16 193 VAL A CA 1
ATOM 1483 C C . VAL A 1 193 ? 8.557 -0.017 15.799 1.00 51.16 193 VAL A C 1
ATOM 1485 O O . VAL A 1 193 ? 7.355 0.181 15.724 1.00 51.16 193 VAL A O 1
ATOM 1488 N N . ASP A 1 194 ? 9.439 0.975 15.643 1.00 63.34 194 ASP A N 1
ATOM 1489 C CA . ASP A 1 194 ? 9.027 2.384 15.579 1.00 63.34 194 ASP A CA 1
ATOM 1490 C C . ASP A 1 194 ? 9.882 3.170 14.579 1.00 63.34 194 ASP A C 1
ATOM 1492 O O . ASP A 1 194 ? 10.934 3.711 14.914 1.00 63.34 194 ASP A O 1
ATOM 1496 N N . ILE A 1 195 ? 9.429 3.220 13.327 1.00 79.44 195 ILE A N 1
ATOM 1497 C CA . ILE A 1 195 ? 10.017 4.064 12.282 1.00 79.44 195 ILE A CA 1
ATOM 1498 C C . ILE A 1 195 ? 9.087 5.249 12.088 1.00 79.44 195 ILE A C 1
ATOM 1500 O O . ILE A 1 195 ? 7.875 5.076 11.990 1.00 79.44 195 ILE A O 1
ATOM 1504 N N . SER A 1 196 ? 9.656 6.448 12.025 1.00 89.81 196 SER A N 1
ATOM 1505 C CA . SER A 1 196 ? 8.933 7.666 11.679 1.00 89.81 196 SER A CA 1
ATOM 1506 C C . SER A 1 196 ? 9.719 8.389 10.603 1.00 89.81 196 SER A C 1
ATOM 1508 O O . SER A 1 196 ? 10.728 9.023 10.895 1.00 89.81 196 SER A O 1
ATOM 1510 N N . VAL A 1 197 ? 9.252 8.288 9.363 1.00 93.06 197 VAL A N 1
ATOM 1511 C CA . VAL A 1 197 ? 9.826 9.030 8.242 1.00 93.06 197 VAL A CA 1
ATOM 1512 C C . VAL A 1 197 ? 9.335 10.465 8.339 1.00 93.06 197 VAL A C 1
ATOM 1514 O O . VAL A 1 197 ? 8.131 10.709 8.430 1.00 93.06 197 VAL A O 1
ATOM 1517 N N . SER A 1 198 ? 10.264 11.415 8.340 1.00 93.50 198 SER A N 1
ATOM 1518 C CA . SER A 1 198 ? 9.929 12.838 8.292 1.00 93.50 198 SER A CA 1
ATOM 1519 C C . SER A 1 198 ? 10.180 13.376 6.891 1.00 93.50 198 SER A C 1
ATOM 1521 O O . SER A 1 198 ? 11.102 12.932 6.214 1.00 93.50 198 SER A O 1
ATOM 1523 N N . THR A 1 199 ? 9.357 14.316 6.432 1.00 94.56 199 THR A N 1
ATOM 1524 C CA . THR A 1 199 ? 9.532 14.947 5.119 1.00 94.56 199 THR A CA 1
ATOM 1525 C C . THR A 1 199 ? 9.641 16.449 5.305 1.00 94.56 199 THR A C 1
ATOM 1527 O O . THR A 1 199 ? 8.763 17.083 5.890 1.00 94.56 199 THR A O 1
ATOM 1530 N N . SER A 1 200 ? 10.753 17.021 4.854 1.00 93.94 200 SER A N 1
ATOM 1531 C CA . SER A 1 200 ? 10.979 18.463 4.922 1.00 93.94 200 SER A CA 1
ATOM 1532 C C . SER A 1 200 ? 10.151 19.210 3.863 1.00 93.94 200 SER A C 1
ATOM 1534 O O . SER A 1 200 ? 9.781 18.624 2.845 1.00 93.94 200 SER A O 1
ATOM 1536 N N . PRO A 1 201 ? 9.917 20.528 4.023 1.00 91.75 201 PRO A N 1
ATOM 1537 C CA . PRO A 1 201 ? 9.257 21.339 2.994 1.00 91.75 201 PRO A CA 1
ATOM 1538 C C . PRO A 1 201 ? 9.997 21.389 1.649 1.00 91.75 201 PRO A C 1
ATOM 1540 O O . PRO A 1 201 ? 9.405 21.780 0.651 1.00 91.75 201 PRO A O 1
ATOM 1543 N N . ALA A 1 202 ? 11.284 21.028 1.629 1.00 93.25 202 ALA A N 1
ATOM 1544 C CA . ALA A 1 202 ? 12.096 20.924 0.419 1.00 93.25 202 ALA A CA 1
ATOM 1545 C C . ALA A 1 202 ? 11.998 19.539 -0.254 1.00 93.25 202 ALA A C 1
ATOM 1547 O O . ALA A 1 202 ? 12.786 19.244 -1.141 1.00 93.25 202 ALA A O 1
ATOM 1548 N N . GLY A 1 203 ? 11.091 18.669 0.204 1.00 95.19 203 GLY A N 1
ATOM 1549 C CA . GLY A 1 203 ? 10.874 17.341 -0.371 1.00 95.19 203 GLY A CA 1
ATOM 1550 C C . GLY A 1 203 ? 11.924 16.292 -0.000 1.00 95.19 203 GLY A C 1
ATOM 1551 O O . GLY A 1 203 ? 12.000 15.246 -0.639 1.00 95.19 203 GLY A O 1
ATOM 1552 N N . VAL A 1 204 ? 12.731 16.543 1.035 1.00 97.50 204 VAL A N 1
ATOM 1553 C CA . VAL A 1 204 ? 13.701 15.561 1.553 1.00 97.50 204 VAL A CA 1
ATOM 1554 C C . VAL A 1 204 ? 13.030 14.670 2.595 1.00 97.50 204 VAL A C 1
ATOM 1556 O O . VAL A 1 204 ? 12.585 15.186 3.624 1.00 97.50 204 VAL A O 1
ATOM 1559 N N . ALA A 1 205 ? 12.969 13.364 2.339 1.00 97.50 205 ALA A N 1
ATOM 1560 C CA . ALA A 1 205 ? 12.496 12.353 3.276 1.00 97.50 205 ALA A CA 1
ATOM 1561 C C . ALA A 1 205 ? 13.660 11.766 4.091 1.00 97.50 205 ALA A C 1
ATOM 1563 O O . ALA A 1 205 ? 14.519 11.086 3.532 1.00 97.50 205 ALA A O 1
ATOM 1564 N N . ASP A 1 206 ? 13.667 11.997 5.406 1.00 96.31 206 ASP A N 1
ATOM 1565 C CA . ASP A 1 206 ? 14.622 11.364 6.319 1.00 96.31 206 ASP A CA 1
ATOM 1566 C C . ASP A 1 206 ? 14.084 10.022 6.807 1.00 96.31 206 ASP A C 1
ATOM 1568 O O . ASP A 1 206 ? 13.009 9.951 7.416 1.00 96.31 206 ASP A O 1
ATOM 1572 N N . VAL A 1 207 ? 14.834 8.962 6.512 1.00 95.94 207 VAL A N 1
ATOM 1573 C CA . VAL A 1 207 ? 14.466 7.578 6.789 1.00 95.94 207 VAL A CA 1
ATOM 1574 C C . VAL A 1 207 ? 15.364 7.023 7.896 1.00 95.94 207 VAL A C 1
ATOM 1576 O O . VAL A 1 207 ? 16.501 6.623 7.620 1.00 95.94 207 VAL A O 1
ATOM 1579 N N . PRO A 1 208 ? 14.867 6.969 9.146 1.00 93.50 208 PRO A N 1
ATOM 1580 C CA . PRO A 1 208 ? 15.615 6.384 10.244 1.00 93.50 208 PRO A CA 1
ATOM 1581 C C . PRO A 1 208 ? 15.615 4.857 10.148 1.00 93.50 208 PRO A C 1
ATOM 1583 O O . PRO A 1 208 ? 14.576 4.223 9.953 1.00 93.50 208 PRO A O 1
ATOM 1586 N N . LEU A 1 209 ? 16.795 4.274 10.328 1.00 91.00 209 LEU A N 1
ATOM 1587 C CA . LEU A 1 209 ? 17.076 2.843 10.307 1.00 91.00 209 LEU A CA 1
ATOM 1588 C C . LEU A 1 209 ? 17.790 2.442 11.603 1.00 91.00 209 LEU A C 1
ATOM 1590 O O . LEU A 1 209 ? 18.459 3.252 12.250 1.00 91.00 209 LEU A O 1
ATOM 1594 N N . SER A 1 210 ? 17.673 1.175 11.996 1.00 89.19 210 SER A N 1
ATOM 1595 C CA . SER A 1 210 ? 18.421 0.664 13.148 1.00 89.19 210 SER A CA 1
ATOM 1596 C C . SER A 1 210 ? 19.917 0.487 12.851 1.00 89.19 210 SER A C 1
ATOM 1598 O O . SER A 1 210 ? 20.325 0.382 11.688 1.00 89.19 210 SER A O 1
ATOM 1600 N N . PRO A 1 211 ? 20.745 0.344 13.903 1.00 89.00 211 PRO A N 1
ATOM 1601 C CA . PRO A 1 211 ? 22.162 0.015 13.765 1.00 89.00 211 PRO A CA 1
ATOM 1602 C C . PRO A 1 211 ? 22.466 -1.258 12.964 1.00 89.00 211 PRO A C 1
ATOM 1604 O O . PRO A 1 211 ? 23.557 -1.362 12.401 1.00 89.00 211 PRO A O 1
ATOM 1607 N N . ASP A 1 212 ? 21.522 -2.200 12.851 1.00 85.94 212 ASP A N 1
ATOM 1608 C CA . ASP A 1 212 ? 21.700 -3.427 12.061 1.00 85.94 212 ASP A CA 1
ATOM 1609 C C . ASP A 1 212 ? 21.915 -3.120 10.571 1.00 85.94 212 ASP A C 1
ATOM 1611 O O . ASP A 1 212 ? 22.616 -3.860 9.877 1.00 85.94 212 ASP A O 1
ATOM 1615 N N . PHE A 1 213 ? 21.408 -1.983 10.082 1.00 86.75 213 PHE A N 1
ATOM 1616 C CA . PHE A 1 213 ? 21.662 -1.516 8.719 1.00 86.75 213 PHE A CA 1
ATOM 1617 C C . PHE A 1 213 ? 23.163 -1.329 8.436 1.00 86.75 213 PHE A C 1
ATOM 1619 O O . PHE A 1 213 ? 23.642 -1.594 7.332 1.00 86.75 213 PHE A O 1
ATOM 1626 N N . LEU A 1 214 ? 23.946 -0.945 9.451 1.00 88.44 214 LEU A N 1
ATOM 1627 C CA . LEU A 1 214 ? 25.396 -0.777 9.336 1.00 88.44 214 LEU A CA 1
ATOM 1628 C C . LEU A 1 214 ? 26.161 -2.106 9.261 1.00 88.44 214 LEU A C 1
ATOM 1630 O O . LEU A 1 214 ? 27.365 -2.090 9.009 1.00 88.44 214 LEU A O 1
ATOM 1634 N N . GLN A 1 215 ? 25.496 -3.247 9.452 1.00 89.25 215 GLN A N 1
ATOM 1635 C CA . GLN A 1 215 ? 26.095 -4.572 9.264 1.00 89.25 215 GLN A CA 1
ATOM 1636 C C . GLN A 1 215 ? 25.940 -5.088 7.828 1.00 89.25 215 GLN A C 1
ATOM 1638 O O . GLN A 1 215 ? 26.599 -6.056 7.452 1.00 89.25 215 GLN A O 1
ATOM 1643 N N . LEU A 1 216 ? 25.105 -4.438 7.009 1.00 86.62 216 LEU A N 1
ATOM 1644 C CA . LEU A 1 216 ? 24.945 -4.788 5.600 1.00 86.62 216 LEU A CA 1
ATOM 1645 C C . LEU A 1 216 ? 26.217 -4.502 4.801 1.00 86.62 216 LEU A C 1
ATOM 1647 O O . LEU A 1 216 ? 26.926 -3.519 5.069 1.00 86.62 216 LEU A O 1
ATOM 1651 N N . SER A 1 217 ? 26.455 -5.333 3.782 1.00 90.44 217 SER A N 1
ATOM 1652 C CA . SER A 1 217 ? 27.510 -5.102 2.797 1.00 90.44 217 SER A CA 1
ATOM 1653 C C . SER A 1 217 ? 27.259 -3.792 2.027 1.00 90.44 217 SER A C 1
ATOM 1655 O O . SER A 1 217 ? 26.111 -3.349 1.930 1.00 90.44 217 SER A O 1
ATOM 1657 N N . PRO A 1 218 ? 28.299 -3.149 1.461 1.00 91.00 218 PRO A N 1
ATOM 1658 C CA . PRO A 1 218 ? 28.119 -1.953 0.636 1.00 91.00 218 PRO A CA 1
ATOM 1659 C C . PRO A 1 218 ? 27.107 -2.145 -0.503 1.00 91.00 218 PRO A C 1
ATOM 1661 O O . PRO A 1 218 ? 26.289 -1.261 -0.744 1.00 91.00 218 PRO A O 1
ATOM 1664 N N . GLU A 1 219 ? 27.129 -3.315 -1.144 1.00 89.88 219 GLU A N 1
ATOM 1665 C CA . GLU A 1 219 ? 26.201 -3.688 -2.214 1.00 89.88 219 GLU A CA 1
ATOM 1666 C C . GLU A 1 219 ? 24.761 -3.804 -1.697 1.00 89.88 219 GLU A C 1
ATOM 1668 O O . GLU A 1 219 ? 23.854 -3.201 -2.264 1.00 89.88 219 GLU A O 1
ATOM 1673 N N . ASP A 1 220 ? 24.534 -4.500 -0.577 1.00 89.62 220 ASP A N 1
ATOM 1674 C CA . ASP A 1 220 ? 23.179 -4.663 -0.032 1.00 89.62 220 ASP A CA 1
ATOM 1675 C C . ASP A 1 220 ? 22.586 -3.321 0.440 1.00 89.62 220 ASP A C 1
ATOM 1677 O O . ASP A 1 220 ? 21.379 -3.107 0.326 1.00 89.62 220 ASP A O 1
ATOM 1681 N N . ARG A 1 221 ? 23.413 -2.378 0.919 1.00 90.94 221 ARG A N 1
ATOM 1682 C CA . ARG A 1 221 ? 22.955 -1.008 1.232 1.00 90.94 221 ARG A CA 1
ATOM 1683 C C . ARG A 1 221 ? 22.540 -0.245 -0.017 1.00 90.94 221 ARG A C 1
ATOM 1685 O O . ARG A 1 221 ? 21.537 0.464 0.018 1.00 90.94 221 ARG A O 1
ATOM 1692 N N . GLN A 1 222 ? 23.294 -0.387 -1.105 1.00 92.69 222 GLN A N 1
ATOM 1693 C CA . GLN A 1 222 ? 22.948 0.226 -2.384 1.00 92.69 222 GLN A CA 1
ATOM 1694 C C . GLN A 1 222 ? 21.638 -0.359 -2.929 1.00 92.69 222 GLN A C 1
ATOM 1696 O O . GLN A 1 222 ? 20.740 0.393 -3.289 1.00 92.69 222 GLN A O 1
ATOM 1701 N N . LEU A 1 223 ? 21.474 -1.685 -2.904 1.00 92.00 223 LEU A N 1
ATOM 1702 C CA . LEU A 1 223 ? 20.236 -2.349 -3.327 1.00 92.00 223 LEU A CA 1
ATOM 1703 C C . LEU A 1 223 ? 19.037 -1.993 -2.436 1.00 92.00 223 LEU A C 1
ATOM 1705 O O . LEU A 1 223 ? 17.910 -1.888 -2.921 1.00 92.00 223 LEU A O 1
ATOM 1709 N N . PHE A 1 224 ? 19.244 -1.783 -1.134 1.00 92.19 224 PHE A N 1
ATOM 1710 C CA . PHE A 1 224 ? 18.199 -1.247 -0.261 1.00 92.19 224 PHE A CA 1
ATOM 1711 C C . PHE A 1 224 ? 17.806 0.180 -0.665 1.00 92.19 224 PHE A C 1
ATOM 1713 O O . PHE A 1 224 ? 16.617 0.475 -0.777 1.00 92.19 224 PHE A O 1
ATOM 1720 N N . ALA A 1 225 ? 18.785 1.046 -0.942 1.00 94.25 225 ALA A N 1
ATOM 1721 C CA . ALA A 1 225 ? 18.528 2.403 -1.413 1.00 94.25 225 ALA A CA 1
ATOM 1722 C C . ALA A 1 225 ? 17.742 2.416 -2.737 1.00 94.25 225 ALA A C 1
ATOM 1724 O O . ALA A 1 225 ? 16.800 3.189 -2.865 1.00 94.25 225 ALA A O 1
ATOM 1725 N N . VAL A 1 226 ? 18.048 1.511 -3.675 1.00 94.88 226 VAL A N 1
ATOM 1726 C CA . VAL A 1 226 ? 17.277 1.327 -4.919 1.00 94.88 226 VAL A CA 1
ATOM 1727 C C . VAL A 1 226 ? 15.800 1.035 -4.618 1.00 94.88 226 VAL A C 1
ATOM 1729 O O . VAL A 1 226 ? 14.916 1.757 -5.083 1.00 94.88 226 VAL A O 1
ATOM 1732 N N . GLN A 1 227 ? 15.526 0.009 -3.807 1.00 95.12 227 GLN A N 1
ATOM 1733 C CA . GLN A 1 227 ? 14.167 -0.401 -3.422 1.00 95.12 227 GLN A CA 1
ATOM 1734 C C . GLN A 1 227 ? 13.393 0.726 -2.721 1.00 95.12 227 GLN A C 1
ATOM 1736 O O . GLN A 1 227 ? 12.224 0.989 -3.025 1.00 95.12 227 GLN A O 1
ATOM 1741 N N . LEU A 1 228 ? 14.060 1.424 -1.801 1.00 95.56 228 LEU A N 1
ATOM 1742 C CA . LEU A 1 228 ? 13.496 2.540 -1.054 1.00 95.56 228 LEU A CA 1
ATOM 1743 C C . LEU A 1 228 ? 13.152 3.719 -1.967 1.00 95.56 228 LEU A C 1
ATOM 1745 O O . LEU A 1 228 ? 12.038 4.237 -1.893 1.00 95.56 228 LEU A O 1
ATOM 1749 N N . THR A 1 229 ? 14.073 4.109 -2.849 1.00 96.56 229 THR A N 1
ATOM 1750 C CA . THR A 1 229 ? 13.876 5.212 -3.792 1.00 96.56 229 THR A CA 1
ATOM 1751 C C . THR A 1 229 ? 12.690 4.958 -4.711 1.00 96.56 229 THR A C 1
ATOM 1753 O O . THR A 1 229 ? 11.812 5.812 -4.834 1.00 96.56 229 THR A O 1
ATOM 1756 N N . TRP A 1 230 ? 12.593 3.759 -5.290 1.00 96.06 230 TRP A N 1
ATOM 1757 C CA . TRP A 1 230 ? 11.461 3.390 -6.141 1.00 96.06 230 TRP A CA 1
ATOM 1758 C C . TRP A 1 230 ? 10.134 3.299 -5.385 1.00 96.06 230 TRP A C 1
ATOM 1760 O O . TRP A 1 230 ? 9.074 3.593 -5.940 1.00 96.06 230 TRP A O 1
ATOM 1770 N N . THR A 1 231 ? 10.178 2.955 -4.100 1.00 96.50 231 THR A N 1
ATOM 1771 C CA . THR A 1 231 ? 8.990 2.963 -3.246 1.00 96.50 231 THR A CA 1
ATOM 1772 C C . THR A 1 231 ? 8.536 4.396 -2.951 1.00 96.50 231 THR A C 1
ATOM 1774 O O . THR A 1 231 ? 7.377 4.733 -3.203 1.00 96.50 231 THR A O 1
ATOM 1777 N N . LEU A 1 232 ? 9.432 5.265 -2.473 1.00 97.06 232 LEU A N 1
ATOM 1778 C CA . LEU A 1 232 ? 9.088 6.616 -2.019 1.00 97.06 232 LEU A CA 1
ATOM 1779 C C . LEU A 1 232 ? 8.841 7.625 -3.144 1.00 97.06 232 LEU A C 1
ATOM 1781 O O . LEU A 1 232 ? 8.028 8.524 -2.949 1.00 97.06 232 LEU A O 1
ATOM 1785 N N . ARG A 1 233 ? 9.424 7.444 -4.337 1.00 96.19 233 ARG A N 1
ATOM 1786 C CA . ARG A 1 233 ? 9.167 8.315 -5.507 1.00 96.19 233 ARG A CA 1
ATOM 1787 C C . ARG A 1 233 ? 7.698 8.374 -5.943 1.00 96.19 233 ARG A C 1
ATOM 1789 O O . ARG A 1 233 ? 7.327 9.211 -6.756 1.00 96.19 233 ARG A O 1
ATOM 1796 N N . GLN A 1 234 ? 6.864 7.443 -5.472 1.00 95.50 234 GLN A N 1
ATOM 1797 C CA . GLN A 1 234 ? 5.422 7.445 -5.738 1.00 95.50 234 GLN A CA 1
ATOM 1798 C C . GLN A 1 234 ? 4.682 8.543 -4.962 1.00 95.50 234 GLN A C 1
ATOM 1800 O O . GLN A 1 234 ? 3.530 8.829 -5.286 1.00 95.50 234 GLN A O 1
ATOM 1805 N N . ILE A 1 235 ? 5.316 9.132 -3.940 1.00 95.81 235 ILE A N 1
ATOM 1806 C CA . ILE A 1 235 ? 4.806 10.273 -3.181 1.00 95.81 235 ILE A CA 1
ATOM 1807 C C . ILE A 1 235 ? 5.320 11.548 -3.866 1.00 95.81 235 ILE A C 1
ATOM 1809 O O . ILE A 1 235 ? 6.512 11.834 -3.762 1.00 95.81 235 ILE A O 1
ATOM 1813 N N . PRO A 1 236 ? 4.461 12.336 -4.544 1.00 92.25 236 PRO A N 1
ATOM 1814 C CA . PRO A 1 236 ? 4.907 13.464 -5.370 1.00 92.25 236 PRO A CA 1
ATOM 1815 C C . PRO A 1 236 ? 5.699 14.542 -4.622 1.00 92.25 236 PRO A C 1
ATOM 1817 O O . PRO A 1 236 ? 6.454 15.282 -5.237 1.00 92.25 236 PRO A O 1
ATOM 1820 N N . GLN A 1 237 ? 5.510 14.656 -3.306 1.00 93.31 237 GLN A N 1
ATOM 1821 C CA . GLN A 1 237 ? 6.199 15.627 -2.458 1.00 93.31 237 GLN A CA 1
ATOM 1822 C C . GLN A 1 237 ? 7.634 15.215 -2.099 1.00 93.31 237 GLN A C 1
ATOM 1824 O O . GLN A 1 237 ? 8.350 16.027 -1.522 1.00 93.31 237 GLN A O 1
ATOM 1829 N N . ILE A 1 238 ? 8.043 13.970 -2.366 1.00 97.12 238 ILE A N 1
ATOM 1830 C CA . ILE A 1 238 ? 9.390 13.478 -2.061 1.00 97.12 238 ILE A CA 1
ATOM 1831 C C . ILE A 1 238 ? 10.247 13.578 -3.323 1.00 97.12 238 ILE A C 1
ATOM 1833 O O . ILE A 1 238 ? 9.996 12.896 -4.311 1.00 97.12 238 ILE A O 1
ATOM 1837 N N . GLU A 1 239 ? 11.292 14.398 -3.256 1.00 97.31 239 GLU A N 1
ATOM 1838 C CA . GLU A 1 239 ? 12.275 14.604 -4.329 1.00 97.31 239 GLU A CA 1
ATOM 1839 C C . GLU A 1 239 ? 13.644 14.003 -3.978 1.00 97.31 239 GLU A C 1
ATOM 1841 O O . GLU A 1 239 ? 14.429 13.638 -4.858 1.00 97.31 239 GLU A O 1
ATOM 1846 N N . GLN A 1 240 ? 13.946 13.890 -2.683 1.00 98.06 240 GLN A N 1
ATOM 1847 C CA . GLN A 1 240 ? 15.217 13.381 -2.180 1.00 98.06 240 GLN A CA 1
ATOM 1848 C C . GLN A 1 240 ? 15.014 12.536 -0.925 1.00 98.06 240 GLN A C 1
ATOM 1850 O O . GLN A 1 240 ? 14.040 12.704 -0.193 1.00 98.06 240 GLN A O 1
ATOM 1855 N N . ILE A 1 241 ? 15.957 11.639 -0.657 1.00 98.25 241 ILE A N 1
ATOM 1856 C CA . ILE A 1 241 ? 15.939 10.733 0.491 1.00 98.25 241 ILE A CA 1
ATOM 1857 C C . ILE A 1 241 ? 17.286 10.808 1.211 1.00 98.25 241 ILE A C 1
ATOM 1859 O O . ILE A 1 241 ? 18.341 10.813 0.571 1.00 98.25 241 ILE A O 1
ATOM 1863 N N . THR A 1 242 ? 17.249 10.828 2.541 1.00 97.50 242 THR A N 1
ATOM 1864 C CA . THR A 1 242 ? 18.412 10.636 3.416 1.00 97.50 242 THR A CA 1
ATOM 1865 C C . THR A 1 242 ? 18.189 9.412 4.296 1.00 97.50 242 THR A C 1
ATOM 1867 O O . THR A 1 242 ? 17.071 9.140 4.733 1.00 97.50 242 THR A O 1
ATOM 1870 N N . LEU A 1 243 ? 19.253 8.647 4.547 1.00 95.56 243 LEU A N 1
ATOM 1871 C CA . LEU A 1 243 ? 19.229 7.522 5.485 1.00 95.56 243 LEU A CA 1
ATOM 1872 C C . LEU A 1 243 ? 19.920 7.936 6.776 1.00 95.56 243 LEU A C 1
ATOM 1874 O O . LEU A 1 243 ? 21.032 8.464 6.722 1.00 95.56 243 LEU A O 1
ATOM 1878 N N . SER A 1 244 ? 19.318 7.647 7.927 1.00 94.25 244 SER A N 1
ATOM 1879 C CA . SER A 1 244 ? 19.910 7.962 9.227 1.00 94.25 244 SER A CA 1
ATOM 1880 C C . SER A 1 244 ? 19.939 6.749 10.158 1.00 94.25 244 SER A C 1
ATOM 1882 O O . SER A 1 244 ? 19.045 5.911 10.147 1.00 94.25 244 SER A O 1
ATOM 1884 N N . VAL A 1 245 ? 20.995 6.632 10.966 1.00 92.25 245 VAL A N 1
ATOM 1885 C CA . VAL A 1 245 ? 21.112 5.646 12.054 1.00 92.25 245 VAL A CA 1
ATOM 1886 C C . VAL A 1 245 ? 21.508 6.401 13.313 1.00 92.25 245 VAL A C 1
ATOM 1888 O O . VAL A 1 245 ? 22.463 7.178 13.292 1.00 92.25 245 VAL A O 1
ATOM 1891 N N . ASP A 1 246 ? 20.748 6.223 14.395 1.00 89.50 246 ASP A N 1
ATOM 1892 C CA . ASP A 1 246 ? 20.913 6.973 15.651 1.00 89.50 246 ASP A CA 1
ATOM 1893 C C . ASP A 1 246 ? 20.987 8.503 15.433 1.00 89.50 246 ASP A C 1
ATOM 1895 O O . ASP A 1 246 ? 21.762 9.219 16.070 1.00 89.50 246 ASP A O 1
ATOM 1899 N N . GLY A 1 247 ? 20.196 9.008 14.476 1.00 87.38 247 GLY A N 1
ATOM 1900 C CA . GLY A 1 247 ? 20.146 10.425 14.096 1.00 87.38 247 GLY A CA 1
ATOM 1901 C C . GLY A 1 247 ? 21.338 10.926 13.272 1.00 87.38 247 GLY A C 1
ATOM 1902 O O . GLY A 1 247 ? 21.415 12.118 12.986 1.00 87.38 247 GLY A O 1
ATOM 1903 N N . SER A 1 248 ? 22.270 10.050 12.887 1.00 93.19 248 SER A N 1
ATOM 1904 C CA . SER A 1 248 ? 23.408 10.390 12.028 1.00 93.19 248 SER A CA 1
ATOM 1905 C C . SER A 1 248 ? 23.166 9.945 10.589 1.00 93.19 248 SER A C 1
ATOM 1907 O O . SER A 1 248 ? 22.888 8.772 10.347 1.00 93.19 248 SER A O 1
ATOM 1909 N N . GLU A 1 249 ? 23.319 10.862 9.632 1.00 95.19 249 GLU A N 1
ATOM 1910 C CA . GLU A 1 249 ? 23.203 10.552 8.203 1.00 95.19 249 GLU A CA 1
ATOM 1911 C C . GLU A 1 249 ? 24.280 9.568 7.738 1.00 95.19 249 GLU A C 1
ATOM 1913 O O . GLU A 1 249 ? 25.480 9.760 7.982 1.00 95.19 249 GLU A O 1
ATOM 1918 N N . ILE A 1 250 ? 23.842 8.552 7.002 1.00 93.12 250 ILE A N 1
ATOM 1919 C CA . ILE A 1 250 ? 24.672 7.492 6.445 1.00 93.12 250 ILE A CA 1
ATOM 1920 C C . ILE A 1 250 ? 24.892 7.737 4.954 1.00 93.12 250 ILE A C 1
ATOM 1922 O O . ILE A 1 250 ? 23.989 8.129 4.221 1.00 93.12 250 ILE A O 1
ATOM 1926 N N . GLU A 1 251 ? 26.115 7.484 4.500 1.00 94.25 251 GLU A N 1
ATOM 1927 C CA . GLU A 1 251 ? 26.452 7.513 3.082 1.00 94.25 251 GLU A CA 1
ATOM 1928 C C . GLU A 1 251 ? 26.063 6.192 2.409 1.00 94.25 251 GLU A C 1
ATOM 1930 O O . GLU A 1 251 ? 26.419 5.108 2.887 1.00 94.25 251 GLU A O 1
ATOM 1935 N N . VAL A 1 252 ? 25.363 6.284 1.278 1.00 92.81 252 VAL A N 1
ATOM 1936 C CA . VAL A 1 252 ? 25.133 5.154 0.380 1.00 92.81 252 VAL A CA 1
ATOM 1937 C C . VAL A 1 252 ? 26.311 5.053 -0.594 1.00 92.81 252 VAL A C 1
ATOM 1939 O O . VAL A 1 252 ? 26.589 6.021 -1.311 1.00 92.81 252 VAL A O 1
ATOM 1942 N N . PRO A 1 253 ? 27.012 3.904 -0.643 1.00 89.44 253 PRO A N 1
ATOM 1943 C CA . PRO A 1 253 ? 28.145 3.702 -1.540 1.00 89.44 253 PRO A CA 1
ATOM 1944 C C . PRO A 1 253 ? 27.810 4.030 -2.998 1.00 89.44 253 PRO A C 1
ATOM 1946 O O . PRO A 1 253 ? 26.809 3.559 -3.531 1.00 89.44 253 PRO A O 1
ATOM 1949 N N . GLY A 1 254 ? 28.664 4.831 -3.641 1.00 89.19 254 GLY A N 1
ATOM 1950 C CA . GLY A 1 254 ? 28.505 5.225 -5.046 1.00 89.19 254 GLY A CA 1
ATOM 1951 C C . GLY A 1 254 ? 27.508 6.359 -5.303 1.00 89.19 254 GLY A C 1
ATOM 1952 O O . GLY A 1 254 ? 27.437 6.809 -6.440 1.00 89.19 254 GLY A O 1
ATOM 1953 N N . VAL A 1 255 ? 26.800 6.844 -4.275 1.00 93.50 255 VAL A N 1
ATOM 1954 C CA . VAL A 1 255 ? 25.786 7.908 -4.395 1.00 93.50 255 VAL A CA 1
ATOM 1955 C C . VAL A 1 255 ? 26.127 9.103 -3.504 1.00 93.50 255 VAL A C 1
ATOM 1957 O O . VAL A 1 255 ? 26.287 10.222 -3.983 1.00 93.50 255 VAL A O 1
ATOM 1960 N N . GLY A 1 256 ? 26.280 8.876 -2.197 1.00 94.94 256 GLY A N 1
ATOM 1961 C CA . GLY A 1 256 ? 26.428 9.939 -1.204 1.00 94.94 256 GLY A CA 1
ATOM 1962 C C . GLY A 1 256 ? 25.373 9.859 -0.098 1.00 94.94 256 GLY A C 1
ATOM 1963 O O . GLY A 1 256 ? 24.745 8.824 0.113 1.00 94.94 256 GLY A O 1
ATOM 1964 N N . LYS A 1 257 ? 25.196 10.955 0.647 1.00 96.31 257 LYS A N 1
ATOM 1965 C CA . LYS A 1 257 ? 24.230 11.041 1.763 1.00 96.31 257 LYS A CA 1
ATOM 1966 C C . LYS A 1 257 ? 22.817 11.439 1.342 1.00 96.31 257 LYS A C 1
ATOM 1968 O O . LYS A 1 257 ? 21.862 11.133 2.046 1.00 96.31 257 LYS A O 1
ATOM 1973 N N . VAL A 1 258 ? 22.707 12.143 0.219 1.00 97.00 258 VAL A N 1
ATOM 1974 C CA . VAL A 1 258 ? 21.444 12.625 -0.339 1.00 97.00 258 VAL A CA 1
ATOM 1975 C C . VAL A 1 258 ? 21.203 11.871 -1.633 1.00 97.00 258 VAL A C 1
ATOM 1977 O O . VAL A 1 258 ? 22.044 11.899 -2.528 1.00 97.00 258 VAL A O 1
ATOM 1980 N N . ILE A 1 259 ? 20.066 11.192 -1.713 1.00 97.94 259 ILE A N 1
ATOM 1981 C CA . ILE A 1 259 ? 19.698 10.319 -2.824 1.00 97.94 259 ILE A CA 1
ATOM 1982 C C . ILE A 1 259 ? 18.546 10.994 -3.563 1.00 97.94 259 ILE A C 1
ATOM 1984 O O . ILE A 1 259 ? 17.473 11.170 -2.989 1.00 97.94 259 ILE A O 1
ATOM 1988 N N . GLY A 1 260 ? 18.753 11.399 -4.815 1.00 97.44 260 GLY A N 1
ATOM 1989 C CA . GLY A 1 260 ? 17.660 11.904 -5.649 1.00 97.44 260 GLY A CA 1
ATOM 1990 C C . GLY A 1 260 ? 16.697 10.780 -6.033 1.00 97.44 260 GLY A C 1
ATOM 1991 O O . GLY A 1 260 ? 17.124 9.641 -6.227 1.00 97.44 260 GLY A O 1
ATOM 1992 N N . VAL A 1 261 ? 15.405 11.080 -6.190 1.00 94.19 261 VAL A N 1
ATOM 1993 C CA . VAL A 1 261 ? 14.428 10.050 -6.598 1.00 94.19 261 VAL A CA 1
ATOM 1994 C C . VAL A 1 261 ? 14.688 9.453 -7.989 1.00 94.19 261 VAL A C 1
ATOM 1996 O O . VAL A 1 261 ? 14.251 8.335 -8.265 1.00 94.19 261 VAL A O 1
ATOM 1999 N N . ASP A 1 262 ? 15.455 10.152 -8.826 1.00 93.19 262 ASP A N 1
ATOM 2000 C CA . ASP A 1 262 ? 15.865 9.702 -10.161 1.00 93.19 262 ASP A CA 1
ATOM 2001 C C . ASP A 1 262 ? 17.241 9.007 -10.191 1.00 93.19 262 ASP A C 1
ATOM 2003 O O . ASP A 1 262 ? 17.643 8.501 -11.239 1.00 93.19 262 ASP A O 1
ATOM 2007 N N . GLU A 1 263 ? 17.953 8.931 -9.057 1.00 94.19 263 GLU A N 1
ATOM 2008 C CA . GLU A 1 263 ? 19.317 8.372 -8.963 1.00 94.19 263 GLU A CA 1
ATOM 2009 C C . GLU A 1 263 ? 19.409 6.954 -9.546 1.00 94.19 263 GLU A C 1
ATOM 2011 O O . GLU A 1 263 ? 20.366 6.592 -10.227 1.00 94.19 263 GLU A O 1
ATOM 2016 N N . PHE A 1 264 ? 18.370 6.148 -9.319 1.00 92.19 264 PHE A N 1
ATOM 2017 C CA . PHE A 1 264 ? 18.325 4.739 -9.703 1.00 92.19 264 PHE A CA 1
ATOM 2018 C C . PHE A 1 264 ? 17.398 4.473 -10.891 1.00 92.19 264 PHE A C 1
ATOM 2020 O O . PHE A 1 264 ? 16.762 3.418 -10.955 1.00 92.19 264 PHE A O 1
ATOM 2027 N N . ALA A 1 265 ? 17.329 5.401 -11.852 1.00 88.75 265 ALA A N 1
ATOM 2028 C CA . ALA A 1 265 ? 16.562 5.220 -13.089 1.00 88.75 265 ALA A CA 1
ATOM 2029 C C . ALA A 1 265 ? 16.943 3.932 -13.851 1.00 88.75 265 ALA A C 1
ATOM 2031 O O . ALA A 1 265 ? 16.091 3.335 -14.500 1.00 88.75 265 ALA A O 1
ATOM 2032 N N . GLY A 1 266 ? 18.189 3.459 -13.699 1.00 85.88 266 GLY A N 1
ATOM 2033 C CA . GLY A 1 266 ? 18.688 2.177 -14.222 1.00 85.88 266 GLY A CA 1
ATOM 2034 C C . GLY A 1 266 ? 17.916 0.928 -13.777 1.00 85.88 266 GLY A C 1
ATOM 2035 O O . GLY A 1 266 ? 18.016 -0.106 -14.426 1.00 85.88 266 GLY A O 1
ATOM 2036 N N . PHE A 1 267 ? 17.142 1.020 -12.694 1.00 87.31 267 PHE A N 1
ATOM 2037 C CA . PHE A 1 267 ? 16.360 -0.082 -12.126 1.00 87.31 267 PHE A CA 1
ATOM 2038 C C . PHE A 1 267 ? 14.864 0.023 -12.447 1.00 87.31 267 PHE A C 1
ATOM 2040 O O . PHE A 1 267 ? 14.042 -0.484 -11.687 1.00 87.31 267 PHE A O 1
ATOM 2047 N N . ASP A 1 268 ? 14.490 0.697 -13.541 1.00 86.38 268 ASP A N 1
ATOM 2048 C CA . ASP A 1 268 ? 13.083 0.849 -13.914 1.00 86.38 268 ASP A CA 1
ATOM 2049 C C . ASP A 1 268 ? 12.351 -0.509 -13.969 1.00 86.38 268 ASP A C 1
ATOM 2051 O O . ASP A 1 268 ? 12.713 -1.360 -14.788 1.00 86.38 268 ASP A O 1
ATOM 2055 N N . PRO A 1 269 ? 11.327 -0.739 -13.119 1.00 77.81 269 PRO A N 1
ATOM 2056 C CA . PRO A 1 269 ? 10.556 -1.978 -13.087 1.00 77.81 269 PRO A CA 1
ATOM 2057 C C . PRO A 1 269 ? 9.748 -2.205 -14.373 1.00 77.81 269 PRO A C 1
ATOM 2059 O O . PRO A 1 269 ? 9.335 -3.332 -14.637 1.00 77.81 269 PRO A O 1
ATOM 2062 N N . ALA A 1 270 ? 9.517 -1.169 -15.188 1.00 71.38 270 ALA A N 1
ATOM 2063 C CA . ALA A 1 270 ? 8.941 -1.302 -16.527 1.00 71.38 270 ALA A CA 1
ATOM 2064 C C . ALA A 1 270 ? 9.978 -1.726 -17.590 1.00 71.38 270 ALA A C 1
ATOM 2066 O O . ALA A 1 270 ? 9.628 -1.899 -18.757 1.00 71.38 270 ALA A O 1
ATOM 2067 N N . GLY A 1 271 ? 11.238 -1.913 -17.189 1.00 66.12 271 GLY A N 1
ATOM 2068 C CA . GLY A 1 271 ? 12.369 -2.183 -18.061 1.00 66.12 271 GLY A CA 1
ATOM 2069 C C . GLY A 1 271 ? 13.135 -0.904 -18.364 1.00 66.12 271 GLY A C 1
ATOM 2070 O O . GLY A 1 271 ? 12.687 -0.059 -19.146 1.00 66.12 271 GLY A O 1
ATOM 2071 N N . PHE A 1 272 ? 14.324 -0.782 -17.776 1.00 59.25 272 PHE A N 1
ATOM 2072 C CA . PHE A 1 272 ? 15.295 0.218 -18.198 1.00 59.25 272 PHE A CA 1
ATOM 2073 C C . PHE A 1 272 ? 15.652 -0.030 -19.670 1.00 59.25 272 PHE A C 1
ATOM 2075 O O . PHE A 1 272 ? 15.965 -1.156 -20.050 1.00 59.25 272 PHE A O 1
ATOM 2082 N N . ALA A 1 273 ? 15.557 1.013 -20.499 1.00 60.34 273 ALA A N 1
ATOM 2083 C CA . ALA A 1 273 ? 15.666 0.923 -21.959 1.00 60.34 273 ALA A CA 1
ATOM 2084 C C . ALA A 1 273 ? 14.569 0.085 -22.652 1.00 60.34 273 ALA A C 1
ATOM 2086 O O . ALA A 1 273 ? 14.803 -0.460 -23.733 1.00 60.34 273 ALA A O 1
ATOM 2087 N N . SER A 1 274 ? 13.363 0.009 -22.071 1.00 68.94 274 SER A N 1
ATOM 2088 C CA . SER A 1 274 ? 12.197 -0.499 -22.797 1.00 68.94 274 SER A CA 1
ATOM 2089 C C . SER A 1 274 ? 12.022 0.246 -24.123 1.00 68.94 274 SER A C 1
ATOM 2091 O O . SER A 1 274 ? 12.115 1.477 -24.198 1.00 68.94 274 SER A O 1
ATOM 2093 N N . SER A 1 275 ? 11.818 -0.512 -25.198 1.00 77.75 275 SER A N 1
ATOM 2094 C CA . SER A 1 275 ? 11.655 0.083 -26.518 1.00 77.75 275 SER A CA 1
ATOM 2095 C C . SER A 1 275 ? 10.327 0.833 -26.594 1.00 77.75 275 SER A C 1
ATOM 2097 O O . SER A 1 275 ? 9.276 0.305 -26.234 1.00 77.75 275 SER A O 1
ATOM 2099 N N . GLN A 1 276 ? 10.367 2.066 -27.100 1.00 81.56 276 GLN A N 1
ATOM 2100 C CA . GLN A 1 276 ? 9.160 2.835 -27.430 1.00 81.56 276 GLN A CA 1
ATOM 2101 C C . GLN A 1 276 ? 8.624 2.499 -28.828 1.00 81.56 276 GLN A C 1
ATOM 2103 O O . GLN A 1 276 ? 7.599 3.039 -29.245 1.00 81.56 276 GLN A O 1
ATOM 2108 N N . THR A 1 277 ? 9.315 1.622 -29.561 1.00 86.50 277 THR A N 1
ATOM 2109 C CA . THR A 1 277 ? 8.893 1.170 -30.881 1.00 86.50 277 THR A CA 1
ATOM 2110 C C . THR A 1 277 ? 7.576 0.409 -30.785 1.00 86.50 277 THR A C 1
ATOM 2112 O O . THR A 1 277 ? 7.416 -0.513 -29.983 1.00 86.50 277 THR A O 1
ATOM 2115 N N . LEU A 1 278 ? 6.625 0.776 -31.641 1.00 89.75 278 LEU A N 1
ATOM 2116 C CA . LEU A 1 278 ? 5.353 0.080 -31.750 1.00 89.75 278 LEU A CA 1
ATOM 2117 C C . LEU A 1 278 ? 5.464 -1.044 -32.777 1.00 89.75 278 LEU A C 1
ATOM 2119 O O . LEU A 1 278 ? 6.013 -0.862 -33.859 1.00 89.75 278 LEU A O 1
ATOM 2123 N N . PHE A 1 279 ? 4.882 -2.196 -32.456 1.00 92.44 279 PHE A N 1
ATOM 2124 C CA . PHE A 1 279 ? 4.830 -3.344 -33.355 1.00 92.44 279 PHE A CA 1
ATOM 2125 C C . PHE A 1 279 ? 3.387 -3.779 -33.592 1.00 92.44 279 PHE A C 1
ATOM 2127 O O . PHE A 1 279 ? 2.551 -3.741 -32.685 1.00 92.44 279 PHE A O 1
ATOM 2134 N N . ALA A 1 280 ? 3.092 -4.225 -34.810 1.00 93.25 280 ALA A N 1
ATOM 2135 C CA . ALA A 1 280 ? 1.775 -4.708 -35.204 1.00 93.25 280 ALA A CA 1
ATOM 2136 C C . ALA A 1 280 ? 1.869 -5.955 -36.091 1.00 93.25 280 ALA A C 1
ATOM 2138 O O . ALA A 1 280 ? 2.916 -6.278 -36.648 1.00 93.25 280 ALA A O 1
ATOM 2139 N N . LEU A 1 281 ? 0.750 -6.664 -36.238 1.00 95.12 281 LEU A N 1
ATOM 2140 C CA . LEU A 1 281 ? 0.642 -7.765 -37.193 1.00 95.12 281 LEU A CA 1
ATOM 2141 C C . LEU A 1 281 ? 0.269 -7.200 -38.566 1.00 95.12 281 LEU A C 1
ATOM 2143 O O . LEU A 1 281 ? -0.826 -6.668 -38.750 1.00 95.12 281 LEU A O 1
ATOM 2147 N N . GLY A 1 282 ? 1.186 -7.309 -39.520 1.00 92.31 282 GLY A N 1
ATOM 2148 C CA . GLY A 1 282 ? 0.978 -6.959 -40.918 1.00 92.31 282 GLY A CA 1
ATOM 2149 C C . GLY A 1 282 ? 0.573 -8.160 -41.772 1.00 92.31 282 GLY A C 1
ATOM 2150 O O . GLY A 1 282 ? 0.355 -9.271 -41.294 1.00 92.31 282 GLY A O 1
ATOM 2151 N N . HIS A 1 283 ? 0.457 -7.931 -43.080 1.00 90.06 283 HIS A N 1
ATOM 2152 C CA . HIS A 1 283 ? 0.096 -8.982 -44.042 1.00 90.06 283 HIS A CA 1
ATOM 2153 C C . HIS A 1 283 ? 1.270 -9.910 -44.383 1.00 90.06 283 HIS A C 1
ATOM 2155 O O . HIS A 1 283 ? 1.050 -11.059 -44.761 1.00 90.06 283 HIS A O 1
ATOM 2161 N N . THR A 1 284 ? 2.503 -9.414 -44.268 1.00 89.81 284 THR A N 1
ATOM 2162 C CA . THR A 1 284 ? 3.731 -10.170 -44.556 1.00 89.81 284 THR A CA 1
ATOM 2163 C C . THR A 1 284 ? 4.355 -10.791 -43.312 1.00 89.81 284 THR A C 1
ATOM 2165 O O . THR A 1 284 ? 5.205 -11.661 -43.452 1.00 89.81 284 THR A O 1
ATOM 2168 N N . GLY A 1 285 ? 3.936 -10.375 -42.118 1.00 92.69 285 GLY A N 1
ATOM 2169 C CA . GLY A 1 285 ? 4.548 -10.764 -40.855 1.00 92.69 285 GLY A CA 1
ATOM 2170 C C . GLY A 1 285 ? 4.391 -9.671 -39.805 1.00 92.69 285 GLY A C 1
ATOM 2171 O O . GLY A 1 285 ? 3.478 -8.846 -39.877 1.00 92.69 285 GLY A O 1
ATOM 2172 N N . LEU A 1 286 ? 5.291 -9.657 -38.831 1.00 93.62 286 LEU A N 1
ATOM 2173 C CA . LEU A 1 286 ? 5.416 -8.590 -37.846 1.00 93.62 286 LEU A CA 1
ATOM 2174 C C . LEU A 1 286 ? 5.921 -7.310 -38.533 1.00 93.62 286 LEU A C 1
ATOM 2176 O O . LEU A 1 286 ? 6.839 -7.353 -39.353 1.00 93.62 286 LEU A O 1
ATOM 2180 N N . VAL A 1 287 ? 5.320 -6.169 -38.208 1.00 94.00 287 VAL A N 1
ATOM 2181 C CA . VAL A 1 287 ? 5.726 -4.853 -38.719 1.00 94.00 287 VAL A CA 1
ATOM 2182 C C . VAL A 1 287 ? 6.064 -3.922 -37.561 1.00 94.00 287 VAL A C 1
ATOM 2184 O O . VAL A 1 287 ? 5.414 -3.967 -36.517 1.00 94.00 287 VAL A O 1
ATOM 2187 N N . GLU A 1 288 ? 7.061 -3.072 -37.764 1.00 92.88 288 GLU A N 1
ATOM 2188 C CA . GLU A 1 288 ? 7.314 -1.883 -36.956 1.00 92.88 288 GLU A CA 1
ATOM 2189 C C . GLU A 1 288 ? 6.397 -0.747 -37.429 1.00 92.88 288 GLU A C 1
ATOM 2191 O O . GLU A 1 288 ? 6.151 -0.591 -38.629 1.00 92.88 288 GLU 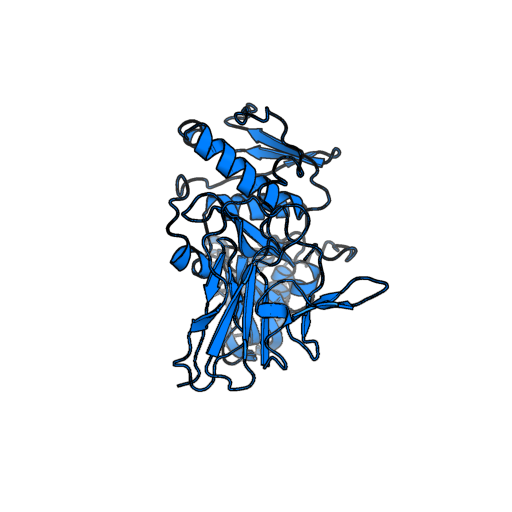A O 1
ATOM 2196 N N . VAL A 1 289 ? 5.861 0.022 -36.483 1.00 91.62 289 VAL A N 1
ATOM 2197 C CA . VAL A 1 289 ? 4.919 1.119 -36.711 1.00 91.62 289 VAL A CA 1
ATOM 2198 C C . VAL A 1 289 ? 5.519 2.412 -36.174 1.00 91.62 289 VAL A C 1
ATOM 2200 O O . VAL A 1 289 ? 5.845 2.523 -34.993 1.00 91.62 289 VAL A O 1
ATOM 2203 N N . THR A 1 290 ? 5.616 3.405 -37.048 1.00 88.06 290 THR A N 1
ATOM 2204 C CA . THR A 1 290 ? 5.954 4.788 -36.711 1.00 88.06 290 THR A CA 1
ATOM 2205 C C . THR A 1 290 ? 4.728 5.679 -36.912 1.00 88.06 290 THR A C 1
ATOM 2207 O O . THR A 1 290 ? 3.667 5.211 -37.328 1.00 88.06 290 THR A O 1
ATOM 2210 N N . GLU A 1 291 ? 4.851 6.972 -36.608 1.00 85.81 291 GLU A N 1
ATOM 2211 C CA . GLU A 1 291 ? 3.763 7.935 -36.828 1.00 85.81 291 GLU A CA 1
ATOM 2212 C C . GLU A 1 291 ? 3.339 8.006 -38.308 1.00 85.81 291 GLU A C 1
ATOM 2214 O O . GLU A 1 291 ? 2.152 8.119 -38.611 1.00 85.81 291 GLU A O 1
ATOM 2219 N N . ASP A 1 292 ? 4.297 7.856 -39.228 1.00 88.38 292 ASP A N 1
ATOM 2220 C CA . ASP A 1 292 ? 4.089 8.088 -40.660 1.00 88.38 292 ASP A CA 1
ATOM 2221 C C . ASP A 1 292 ? 3.944 6.805 -41.495 1.00 88.38 292 ASP A C 1
ATOM 2223 O O . ASP A 1 292 ? 3.467 6.858 -42.634 1.00 88.38 292 ASP A O 1
ATOM 2227 N N . ALA A 1 293 ? 4.384 5.647 -40.988 1.00 91.50 293 ALA A N 1
ATOM 2228 C CA . ALA A 1 293 ? 4.453 4.423 -41.783 1.00 91.50 293 ALA A CA 1
ATOM 2229 C C . ALA A 1 293 ? 4.425 3.133 -40.949 1.00 91.50 293 ALA A C 1
ATOM 2231 O O . ALA A 1 293 ? 4.607 3.125 -39.735 1.00 91.50 293 ALA A O 1
ATOM 2232 N N . SER A 1 294 ? 4.244 2.010 -41.647 1.00 91.31 294 SER A N 1
ATOM 2233 C CA . SER A 1 294 ? 4.558 0.685 -41.112 1.00 91.31 294 SER A CA 1
ATOM 2234 C C . SER A 1 294 ? 5.454 -0.067 -42.087 1.00 91.31 294 SER A C 1
ATOM 2236 O O . SER A 1 294 ? 5.237 -0.013 -43.301 1.00 91.31 294 SER A O 1
ATOM 2238 N N . SER A 1 295 ? 6.464 -0.753 -41.563 1.00 92.62 295 SER A N 1
ATOM 2239 C CA . SER A 1 295 ? 7.423 -1.529 -42.351 1.00 92.62 295 SER A CA 1
ATOM 2240 C C . SER A 1 295 ? 7.651 -2.903 -41.725 1.00 92.62 295 SER A C 1
ATOM 2242 O O . SER A 1 295 ? 7.727 -2.991 -40.500 1.00 92.62 295 SER A O 1
ATOM 2244 N N . PRO A 1 296 ? 7.767 -3.982 -42.522 1.00 91.25 296 PRO A N 1
ATOM 2245 C CA . PRO A 1 296 ? 8.113 -5.302 -42.001 1.00 91.25 296 PRO A CA 1
ATOM 2246 C C . PRO A 1 296 ? 9.402 -5.261 -41.183 1.00 91.25 296 PRO A C 1
ATOM 2248 O O . PRO A 1 296 ? 10.366 -4.611 -41.591 1.00 91.25 296 PRO A O 1
ATOM 2251 N N . VAL A 1 297 ? 9.416 -5.957 -40.045 1.00 89.56 297 VAL A N 1
ATOM 2252 C CA . VAL A 1 297 ? 10.665 -6.176 -39.305 1.00 89.56 297 VAL A CA 1
ATOM 2253 C C . VAL A 1 297 ? 11.602 -7.056 -40.136 1.00 89.56 297 VAL A C 1
ATOM 2255 O O . VAL A 1 297 ? 11.152 -7.838 -40.974 1.00 89.56 297 VAL A O 1
ATOM 2258 N N . SER A 1 298 ? 12.908 -6.945 -39.915 1.00 83.38 298 SER A N 1
ATOM 2259 C CA . SER A 1 298 ? 13.879 -7.791 -40.618 1.00 83.38 298 SER A CA 1
ATOM 2260 C C . SER A 1 298 ? 13.708 -9.277 -40.265 1.00 83.38 298 SER A C 1
ATOM 2262 O O . SER A 1 298 ? 13.282 -9.618 -39.162 1.00 83.38 298 SER A O 1
ATOM 2264 N N . GLY A 1 299 ? 14.094 -10.159 -41.190 1.00 83.88 299 GLY A N 1
ATOM 2265 C CA . GLY A 1 299 ? 14.202 -11.597 -40.937 1.00 83.88 299 GLY A CA 1
ATOM 2266 C C . GLY A 1 299 ? 12.873 -12.352 -40.960 1.00 83.88 299 GLY A C 1
ATOM 2267 O O . GLY A 1 299 ? 11.863 -11.896 -41.504 1.00 83.88 299 GLY A O 1
ATOM 2268 N N . ALA A 1 300 ? 12.875 -13.543 -40.358 1.00 85.75 300 ALA A N 1
ATOM 2269 C CA . ALA A 1 300 ? 11.772 -14.493 -40.459 1.00 85.75 300 ALA A CA 1
ATOM 2270 C C . ALA A 1 300 ? 10.461 -13.924 -39.898 1.00 85.75 300 ALA A C 1
ATOM 2272 O O . ALA A 1 300 ? 9.381 -14.258 -40.384 1.00 85.75 300 ALA A O 1
ATOM 2273 N N . LEU A 1 301 ? 10.531 -13.031 -38.909 1.00 89.31 301 LEU A N 1
ATOM 2274 C CA . LEU A 1 301 ? 9.356 -12.414 -38.293 1.00 89.31 301 LEU A CA 1
ATOM 2275 C C . LEU A 1 301 ? 8.562 -11.531 -39.266 1.00 89.31 301 LEU A C 1
ATOM 2277 O O . LEU A 1 301 ? 7.331 -11.573 -39.232 1.00 89.31 301 LEU A O 1
ATOM 2281 N N . GLY A 1 302 ? 9.226 -10.763 -40.134 1.00 89.50 302 GLY A N 1
ATOM 2282 C CA . GLY A 1 302 ? 8.565 -9.881 -41.106 1.00 89.50 302 GLY A CA 1
ATOM 2283 C C . GLY A 1 302 ? 8.168 -10.559 -42.417 1.00 89.50 302 GLY A C 1
ATOM 2284 O O . GLY A 1 302 ? 7.436 -9.956 -43.207 1.00 89.50 302 GLY A O 1
ATOM 2285 N N . GLU A 1 303 ? 8.628 -11.800 -42.621 1.00 89.88 303 GLU A N 1
ATOM 2286 C CA . GLU A 1 303 ? 8.439 -12.600 -43.841 1.00 89.88 303 GLU A CA 1
ATOM 2287 C C . GLU A 1 303 ? 7.567 -13.858 -43.635 1.00 89.88 303 GLU A C 1
ATOM 2289 O O . GLU A 1 303 ? 7.269 -14.579 -44.588 1.00 89.88 303 GLU A O 1
ATOM 2294 N N . SER A 1 304 ? 7.112 -14.130 -42.406 1.00 87.31 304 SER A N 1
ATOM 2295 C CA . SER A 1 304 ? 6.327 -15.327 -42.043 1.00 87.31 304 SER A CA 1
ATOM 2296 C C . SER A 1 304 ? 4.868 -15.336 -42.540 1.00 87.31 304 SER A C 1
ATOM 2298 O O . SER A 1 304 ? 4.121 -16.280 -42.274 1.00 87.31 304 SER A O 1
ATOM 2300 N N . GLY A 1 305 ? 4.435 -14.302 -43.260 1.00 89.44 305 GLY A N 1
ATOM 2301 C CA . GLY A 1 305 ? 3.067 -14.135 -43.741 1.00 89.44 305 GLY A CA 1
ATOM 2302 C C . GLY A 1 305 ? 2.090 -13.765 -42.625 1.00 89.44 305 GLY A C 1
ATOM 2303 O O . GLY A 1 305 ? 2.424 -13.051 -41.684 1.00 89.44 305 GLY A O 1
ATOM 2304 N N . VAL A 1 306 ? 0.847 -14.238 -42.729 1.00 91.69 306 VAL A N 1
ATOM 2305 C CA . VAL A 1 306 ? -0.189 -13.936 -41.733 1.00 91.69 306 VAL A CA 1
ATOM 2306 C C . VAL A 1 306 ? 0.124 -14.638 -40.411 1.00 91.69 306 VAL A C 1
ATOM 2308 O O . VAL A 1 306 ? 0.211 -15.865 -40.335 1.00 91.69 306 VAL A O 1
ATOM 2311 N N . LEU A 1 307 ? 0.232 -13.844 -39.350 1.00 93.69 307 LEU A N 1
ATOM 2312 C CA . LEU A 1 307 ? 0.494 -14.301 -37.990 1.00 93.69 307 LEU A CA 1
ATOM 2313 C C . LEU A 1 307 ? -0.797 -14.321 -37.168 1.00 93.69 307 LEU A C 1
ATOM 2315 O O . LEU A 1 307 ? -1.675 -13.479 -37.347 1.00 93.69 307 LEU A O 1
ATOM 2319 N N . ARG A 1 308 ? -0.902 -15.264 -36.229 1.00 94.56 308 ARG A N 1
ATOM 2320 C CA . ARG A 1 308 ? -2.018 -15.319 -35.272 1.00 94.56 308 ARG A CA 1
ATOM 2321 C C . ARG A 1 308 ? -1.818 -14.332 -34.127 1.00 94.56 308 ARG A C 1
ATOM 2323 O O . ARG A 1 308 ? -2.755 -13.664 -33.701 1.00 94.56 308 ARG A O 1
ATOM 2330 N N . SER A 1 309 ? -0.600 -14.276 -33.608 1.00 95.81 309 SER A N 1
ATOM 2331 C CA . SER A 1 309 ? -0.216 -13.418 -32.490 1.00 95.81 309 SER A CA 1
ATOM 2332 C C . SER A 1 309 ? 1.294 -13.268 -32.450 1.00 95.81 309 SER A C 1
ATOM 2334 O O . SER A 1 309 ? 1.999 -14.186 -32.863 1.00 95.81 309 SER A O 1
ATOM 2336 N N . ALA A 1 310 ? 1.787 -12.171 -31.887 1.00 94.69 310 ALA A N 1
ATOM 2337 C CA . ALA A 1 310 ? 3.211 -11.966 -31.670 1.00 94.69 310 ALA A CA 1
ATOM 2338 C C . ALA A 1 310 ? 3.481 -11.295 -30.321 1.00 94.69 310 ALA A C 1
ATOM 2340 O O . ALA A 1 310 ? 2.585 -10.687 -29.725 1.00 94.69 310 ALA A O 1
ATOM 2341 N N . ALA A 1 311 ? 4.721 -11.407 -29.866 1.00 93.94 311 ALA A N 1
ATOM 2342 C CA . ALA A 1 311 ? 5.272 -10.693 -28.729 1.00 93.94 311 ALA A CA 1
ATOM 2343 C C . ALA A 1 311 ? 6.695 -10.246 -29.040 1.00 93.94 311 ALA A C 1
ATOM 2345 O O . ALA A 1 311 ? 7.426 -10.929 -29.755 1.00 93.94 311 ALA A O 1
ATOM 2346 N N . VAL A 1 312 ? 7.067 -9.109 -28.473 1.00 91.50 312 VAL A N 1
ATOM 2347 C CA . VAL A 1 312 ? 8.388 -8.502 -28.604 1.00 91.50 312 VAL A CA 1
ATOM 2348 C C . VAL A 1 312 ? 8.984 -8.389 -27.205 1.00 91.50 312 VAL A C 1
ATOM 2350 O O . VAL A 1 312 ? 8.230 -8.159 -26.254 1.00 91.50 312 VAL A O 1
ATOM 2353 N N . SER A 1 313 ? 10.288 -8.630 -27.068 1.00 88.12 313 SER A N 1
ATOM 2354 C CA . SER A 1 313 ? 10.987 -8.467 -25.793 1.00 88.12 313 SER A CA 1
ATOM 2355 C C . SER A 1 313 ? 10.923 -7.018 -25.319 1.00 88.12 313 SER A C 1
ATOM 2357 O O . SER A 1 313 ? 10.699 -6.096 -26.106 1.00 88.12 313 SER A O 1
ATOM 2359 N N . VAL A 1 314 ? 11.123 -6.797 -24.020 1.00 82.62 314 VAL A N 1
ATOM 2360 C CA . VAL A 1 314 ? 11.014 -5.461 -23.409 1.00 82.62 314 VAL A CA 1
ATOM 2361 C C . VAL A 1 314 ? 11.951 -4.453 -24.088 1.00 82.62 314 VAL A C 1
ATOM 2363 O O . VAL A 1 314 ? 11.566 -3.314 -24.342 1.00 82.62 314 VAL A O 1
ATOM 2366 N N . THR A 1 315 ? 13.152 -4.891 -24.458 1.00 82.62 315 THR A N 1
ATOM 2367 C CA . THR A 1 315 ? 14.182 -4.096 -25.145 1.00 82.62 315 THR A CA 1
ATOM 2368 C C . THR A 1 315 ? 13.914 -3.892 -26.639 1.00 82.62 315 THR A C 1
ATOM 2370 O O . THR A 1 315 ? 14.613 -3.117 -27.289 1.00 82.62 315 THR A O 1
ATOM 2373 N N . GLY A 1 316 ? 12.907 -4.559 -27.213 1.00 86.25 316 GLY A N 1
ATOM 2374 C CA . GLY A 1 316 ? 12.582 -4.459 -28.635 1.00 86.25 316 GLY A CA 1
ATOM 2375 C C . GLY A 1 316 ? 13.547 -5.194 -29.566 1.00 86.25 316 GLY A C 1
ATOM 2376 O O . GLY A 1 316 ? 13.492 -4.967 -30.770 1.00 86.25 316 GLY A O 1
ATOM 2377 N N . THR A 1 317 ? 14.436 -6.038 -29.036 1.00 86.25 317 THR A N 1
ATOM 2378 C CA . THR A 1 317 ? 15.504 -6.702 -29.804 1.00 86.25 317 THR A CA 1
ATOM 2379 C C . THR A 1 317 ? 15.158 -8.122 -30.239 1.00 86.25 317 THR A C 1
ATOM 2381 O O . THR A 1 317 ? 15.799 -8.644 -31.148 1.00 86.25 317 THR A O 1
ATOM 2384 N N . LEU A 1 318 ? 14.150 -8.752 -29.632 1.00 89.19 318 LEU A N 1
ATOM 2385 C CA . LEU A 1 318 ? 13.704 -10.109 -29.952 1.00 89.19 318 LEU A CA 1
ATOM 2386 C C . LEU A 1 318 ? 12.203 -10.122 -30.225 1.00 89.19 318 LEU A C 1
ATOM 2388 O O . LEU A 1 318 ? 11.429 -9.434 -29.561 1.00 89.19 318 LEU A O 1
ATOM 2392 N N . GLY A 1 319 ? 11.771 -10.947 -31.174 1.00 91.88 319 GLY A N 1
ATOM 2393 C CA . GLY A 1 319 ? 10.360 -11.177 -31.455 1.00 91.88 319 GLY A CA 1
ATOM 2394 C C . GLY A 1 319 ? 10.019 -12.659 -31.502 1.00 91.88 319 GLY A C 1
ATOM 2395 O O . GLY A 1 319 ? 10.823 -13.487 -31.915 1.00 91.88 319 GLY A O 1
ATOM 2396 N N . ALA A 1 320 ? 8.796 -12.993 -31.098 1.00 94.31 320 ALA A N 1
ATOM 2397 C CA . ALA A 1 320 ? 8.218 -14.326 -31.196 1.00 94.31 320 ALA A CA 1
ATOM 2398 C C . ALA A 1 320 ? 6.825 -14.230 -31.817 1.00 94.31 320 ALA A C 1
ATOM 2400 O O . ALA A 1 320 ? 5.992 -13.448 -31.358 1.00 94.31 320 ALA A O 1
ATOM 2401 N N . SER A 1 321 ? 6.547 -15.034 -32.840 1.00 94.44 321 SER A N 1
ATOM 2402 C CA . SER A 1 321 ? 5.286 -15.010 -33.580 1.00 94.44 321 SER A CA 1
ATOM 2403 C C . SER A 1 321 ? 4.690 -16.401 -33.722 1.00 94.44 321 SER A C 1
ATOM 2405 O O . SER A 1 321 ? 5.335 -17.313 -34.233 1.00 94.44 321 SER A O 1
ATOM 2407 N N . VAL A 1 322 ? 3.430 -16.553 -33.318 1.00 95.25 322 VAL A N 1
ATOM 2408 C CA . VAL A 1 322 ? 2.631 -17.754 -33.582 1.00 95.25 322 VAL A CA 1
ATOM 2409 C C . VAL A 1 322 ? 2.120 -17.675 -35.014 1.00 95.25 322 VAL A C 1
ATOM 2411 O O . VAL A 1 322 ? 1.401 -16.738 -35.381 1.00 95.25 322 VAL A O 1
ATOM 2414 N N . LEU A 1 323 ? 2.478 -18.669 -35.821 1.00 93.75 323 LEU A N 1
ATOM 2415 C CA . LEU A 1 323 ? 2.057 -18.765 -37.215 1.00 93.75 323 LEU A CA 1
ATOM 2416 C C . LEU A 1 323 ? 0.544 -19.002 -37.321 1.00 93.75 323 LEU A C 1
ATOM 2418 O O . LEU A 1 323 ? -0.110 -19.440 -36.372 1.00 93.75 323 LEU A O 1
ATOM 2422 N N . ALA A 1 324 ? -0.031 -18.758 -38.502 1.00 92.31 324 ALA A N 1
ATOM 2423 C CA . ALA A 1 324 ? -1.463 -18.957 -38.753 1.00 92.31 324 ALA A CA 1
ATOM 2424 C C . ALA A 1 324 ? -1.978 -20.354 -38.341 1.00 92.31 324 ALA A C 1
ATOM 2426 O O . ALA A 1 324 ? -3.118 -20.484 -37.879 1.00 92.31 324 ALA A O 1
ATOM 2427 N N . ASN A 1 325 ? -1.128 -21.386 -38.448 1.00 91.19 325 ASN A N 1
ATOM 2428 C CA . ASN A 1 325 ? -1.459 -22.756 -38.050 1.00 91.19 325 ASN A CA 1
ATOM 2429 C C . ASN A 1 325 ? -1.759 -22.902 -36.544 1.00 91.19 325 ASN A C 1
ATOM 2431 O O . ASN A 1 325 ? -2.443 -23.844 -36.162 1.00 91.19 325 ASN A O 1
ATOM 2435 N N . GLY A 1 326 ? -1.307 -21.969 -35.700 1.00 90.75 326 GLY A N 1
ATOM 2436 C CA . GLY A 1 326 ? -1.517 -21.989 -34.253 1.00 90.75 326 GLY A CA 1
ATOM 2437 C C . GLY A 1 326 ? -0.648 -22.954 -33.463 1.00 90.75 326 GLY A C 1
ATOM 2438 O O . GLY A 1 326 ? -0.710 -22.928 -32.241 1.00 90.75 326 GLY A O 1
ATOM 2439 N N . GLY A 1 327 ? 0.133 -23.792 -34.139 1.00 92.00 327 GLY A N 1
ATOM 2440 C CA . GLY A 1 327 ? 0.965 -24.822 -33.518 1.00 92.00 327 GLY A CA 1
ATOM 2441 C C . GLY A 1 327 ? 2.459 -24.544 -33.618 1.00 92.00 327 GLY A C 1
ATOM 2442 O O . GLY A 1 327 ? 3.266 -25.285 -33.058 1.00 92.00 327 GLY A O 1
ATOM 2443 N N . SER A 1 328 ? 2.846 -23.493 -34.343 1.00 93.38 328 SER A N 1
ATOM 2444 C CA . SER A 1 328 ? 4.245 -23.161 -34.584 1.00 93.38 328 SER A CA 1
ATOM 2445 C C . SER A 1 328 ? 4.580 -21.734 -34.183 1.00 93.38 328 SER A C 1
ATOM 2447 O O . SER A 1 328 ? 3.783 -20.820 -34.394 1.00 93.38 328 SER A O 1
ATOM 2449 N N . VAL A 1 329 ? 5.779 -21.560 -33.634 1.00 92.38 329 VAL A N 1
ATOM 2450 C CA . VAL A 1 329 ? 6.355 -20.280 -33.230 1.00 92.38 329 VAL A CA 1
ATOM 2451 C C . VAL A 1 329 ? 7.634 -20.049 -34.009 1.00 92.38 329 VAL A C 1
ATOM 2453 O O . VAL A 1 329 ? 8.517 -20.908 -34.028 1.00 92.38 329 VAL A O 1
ATOM 2456 N N . VAL A 1 330 ? 7.731 -18.878 -34.621 1.00 91.50 330 VAL A N 1
ATOM 2457 C CA . VAL A 1 330 ? 8.976 -18.326 -35.155 1.00 91.50 330 VAL A CA 1
ATOM 2458 C C . VAL A 1 330 ? 9.527 -17.352 -34.131 1.00 91.50 330 VAL A C 1
ATOM 2460 O O . VAL A 1 330 ? 8.779 -16.518 -33.623 1.00 91.50 330 VAL A O 1
ATOM 2463 N N . VAL A 1 331 ? 10.812 -17.471 -33.827 1.00 90.44 331 VAL A N 1
ATOM 2464 C CA . VAL A 1 331 ? 11.552 -16.500 -33.017 1.00 90.44 331 VAL A CA 1
ATOM 2465 C C . VAL A 1 331 ? 12.642 -15.929 -33.908 1.00 90.44 331 VAL A C 1
ATOM 2467 O O . VAL A 1 331 ? 13.180 -16.655 -34.740 1.00 90.44 331 VAL A O 1
ATOM 2470 N N . ASP A 1 332 ? 12.906 -14.633 -33.799 1.00 88.31 332 ASP A N 1
ATOM 2471 C CA . ASP A 1 332 ? 14.029 -14.004 -34.493 1.00 88.31 332 ASP A CA 1
ATOM 2472 C C . ASP A 1 332 ? 14.445 -12.704 -33.791 1.00 88.31 332 ASP A C 1
ATOM 2474 O O . ASP A 1 332 ? 13.721 -12.160 -32.948 1.00 88.31 332 ASP A O 1
ATOM 2478 N N . SER A 1 333 ? 15.610 -12.198 -34.174 1.00 84.06 333 SER A N 1
ATOM 2479 C CA . SER A 1 333 ? 16.103 -10.881 -33.781 1.00 84.06 333 SER A CA 1
ATOM 2480 C C . SER A 1 333 ? 15.307 -9.791 -34.500 1.00 84.06 333 SER A C 1
ATOM 2482 O O . SER A 1 333 ? 15.075 -9.869 -35.706 1.00 84.06 333 SER A O 1
ATOM 2484 N N 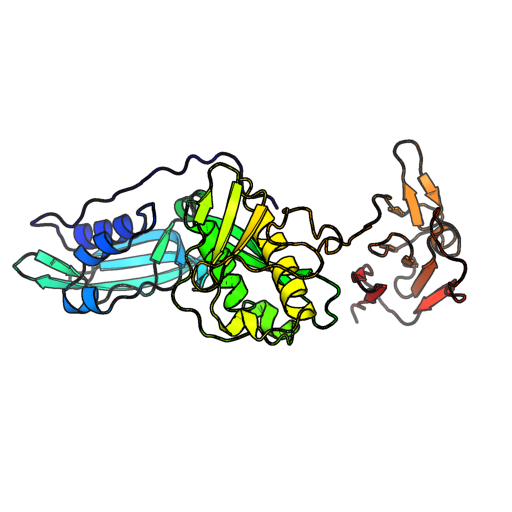. ILE A 1 334 ? 14.940 -8.728 -33.793 1.00 82.69 334 ILE A N 1
ATOM 2485 C CA . ILE A 1 334 ? 14.404 -7.505 -34.392 1.00 82.69 334 ILE A CA 1
ATOM 2486 C C . ILE A 1 334 ? 15.568 -6.526 -34.539 1.00 82.69 334 ILE A C 1
ATOM 2488 O O . ILE A 1 334 ? 16.081 -5.980 -33.564 1.00 82.69 334 ILE A O 1
ATOM 2492 N N . ALA A 1 335 ? 16.023 -6.327 -35.774 1.00 63.88 335 ALA A N 1
ATOM 2493 C CA . ALA A 1 335 ? 17.110 -5.398 -36.056 1.00 63.88 335 ALA A CA 1
ATOM 2494 C C . ALA A 1 335 ? 16.616 -3.935 -36.063 1.00 63.88 335 ALA A C 1
ATOM 2496 O O . ALA A 1 335 ? 15.894 -3.528 -36.970 1.00 63.88 335 ALA A O 1
ATOM 2497 N N . GLY A 1 336 ? 17.084 -3.154 -35.081 1.00 51.28 336 GLY A N 1
ATOM 2498 C CA . GLY A 1 336 ? 17.137 -1.682 -35.024 1.00 51.28 336 GLY A CA 1
ATOM 2499 C C . GLY A 1 336 ? 18.514 -1.239 -34.483 1.00 51.28 336 GLY A C 1
ATOM 2500 O O . GLY A 1 336 ? 19.282 -2.099 -34.062 1.00 51.28 336 GLY A O 1
ATOM 2501 N N . ALA A 1 337 ? 18.864 0.059 -34.509 1.00 36.91 337 ALA A N 1
ATOM 2502 C CA . ALA A 1 337 ? 20.228 0.645 -34.409 1.00 36.91 337 ALA A CA 1
ATOM 2503 C C . ALA A 1 337 ? 21.131 0.325 -33.174 1.00 36.91 337 ALA A C 1
ATOM 2505 O O . ALA A 1 337 ? 22.083 1.059 -32.913 1.00 36.91 337 ALA A O 1
ATOM 2506 N N . GLY A 1 338 ? 20.887 -0.754 -32.428 1.00 40.25 338 GLY A N 1
ATOM 2507 C CA . GLY A 1 338 ? 21.692 -1.204 -31.289 1.00 40.25 338 GLY A CA 1
ATOM 2508 C C . GLY A 1 338 ? 21.946 -2.716 -31.199 1.00 40.25 338 GLY A C 1
ATOM 2509 O O . GLY A 1 338 ? 22.522 -3.148 -30.206 1.00 40.25 338 GLY A O 1
ATOM 2510 N N . ALA A 1 339 ? 21.553 -3.533 -32.184 1.00 43.44 339 ALA A N 1
ATOM 2511 C CA . ALA A 1 339 ? 21.851 -4.968 -32.156 1.00 43.44 339 ALA A CA 1
ATOM 2512 C C . ALA A 1 339 ? 23.359 -5.212 -32.383 1.00 43.44 339 ALA A C 1
ATOM 2514 O O . ALA A 1 339 ? 23.872 -5.047 -33.490 1.00 43.44 339 ALA A O 1
ATOM 2515 N N . GLY A 1 340 ? 24.082 -5.553 -31.312 1.00 39.59 340 GLY A N 1
ATOM 2516 C CA . GLY A 1 340 ? 25.466 -6.020 -31.385 1.00 39.59 340 GLY A CA 1
ATOM 2517 C C . GLY A 1 340 ? 25.573 -7.302 -32.216 1.00 39.59 340 GLY A C 1
ATOM 2518 O O . GLY A 1 340 ? 24.661 -8.121 -32.226 1.00 39.59 340 GLY A O 1
ATOM 2519 N N . ASN A 1 341 ? 26.696 -7.467 -32.913 1.00 37.38 341 ASN A N 1
ATOM 2520 C CA . ASN A 1 341 ? 26.950 -8.524 -33.903 1.00 37.38 341 ASN A CA 1
ATOM 2521 C C . ASN A 1 341 ? 27.080 -9.962 -33.338 1.00 37.38 341 ASN A C 1
ATOM 2523 O O . ASN A 1 341 ? 27.606 -10.821 -34.038 1.00 37.38 341 ASN A O 1
ATOM 2527 N N . ASP A 1 342 ? 26.612 -10.234 -32.119 1.00 39.34 342 ASP A N 1
ATOM 2528 C CA . ASP A 1 342 ? 26.730 -11.538 -31.449 1.00 39.34 342 ASP A CA 1
ATOM 2529 C C . ASP A 1 342 ? 25.343 -12.111 -31.107 1.00 39.34 342 ASP A C 1
ATOM 2531 O O . ASP A 1 342 ? 25.053 -12.436 -29.957 1.00 39.34 342 ASP A O 1
ATOM 2535 N N . VAL A 1 343 ? 24.459 -12.223 -32.102 1.00 47.75 343 VAL A N 1
ATOM 2536 C CA . VAL A 1 343 ? 23.266 -13.073 -31.977 1.00 47.75 343 VAL A CA 1
ATOM 2537 C C . VAL A 1 343 ? 23.537 -14.334 -32.788 1.00 47.75 343 VAL A C 1
ATOM 2539 O O . VAL A 1 343 ? 23.547 -14.289 -34.019 1.00 47.75 343 VAL A O 1
ATOM 2542 N N . ASP A 1 344 ? 23.821 -15.442 -32.093 1.00 43.81 344 ASP A N 1
ATOM 2543 C CA . ASP A 1 344 ? 23.784 -16.789 -32.677 1.00 43.81 344 ASP A CA 1
ATOM 2544 C C . ASP A 1 344 ? 22.504 -16.927 -33.514 1.00 43.81 344 ASP A C 1
ATOM 2546 O O . ASP A 1 344 ? 21.459 -16.415 -33.113 1.00 43.81 344 ASP A O 1
ATOM 2550 N N . GLU A 1 345 ? 22.591 -17.591 -34.669 1.00 47.59 345 GLU A N 1
ATOM 2551 C CA . GLU A 1 345 ? 21.530 -17.790 -35.670 1.00 47.59 345 GLU A CA 1
ATOM 2552 C C . GLU A 1 345 ? 20.201 -18.310 -35.062 1.00 47.59 345 GLU A C 1
ATOM 2554 O O . GLU A 1 345 ? 19.850 -19.481 -35.180 1.00 47.59 345 GLU A O 1
ATOM 2559 N N . MET A 1 346 ? 19.423 -17.441 -34.411 1.00 53.34 346 MET A N 1
ATOM 2560 C CA . MET A 1 346 ? 18.098 -17.737 -33.853 1.00 53.34 346 MET A CA 1
ATOM 2561 C C . MET A 1 346 ? 16.982 -17.584 -34.893 1.00 53.34 346 MET A C 1
ATOM 2563 O O . MET A 1 346 ? 15.813 -17.665 -34.538 1.00 53.34 346 MET A O 1
ATOM 2567 N N . GLY A 1 347 ? 17.313 -17.382 -36.171 1.00 55.16 347 GLY A N 1
ATOM 2568 C CA . GLY A 1 347 ? 16.329 -17.174 -37.231 1.00 55.16 347 GLY A CA 1
ATOM 2569 C C . GLY A 1 347 ? 15.635 -18.473 -37.641 1.00 55.16 347 GLY A C 1
ATOM 2570 O O . GLY A 1 347 ? 16.218 -19.302 -38.342 1.00 55.16 347 GLY A O 1
ATOM 2571 N N . GLY A 1 348 ? 14.368 -18.656 -37.253 1.00 64.31 348 GLY A N 1
ATOM 2572 C CA . GLY A 1 348 ? 13.544 -19.738 -37.797 1.00 64.31 348 GLY A CA 1
ATOM 2573 C C . GLY A 1 348 ? 12.377 -20.194 -36.926 1.00 64.31 348 GLY A C 1
ATOM 2574 O O . GLY A 1 348 ? 12.009 -19.582 -35.926 1.00 64.31 348 GLY A O 1
ATOM 2575 N N . THR A 1 349 ? 11.757 -21.306 -37.332 1.00 73.81 349 THR A N 1
ATOM 2576 C CA . THR A 1 349 ? 10.726 -21.966 -36.518 1.00 73.81 349 THR A CA 1
ATOM 2577 C C . THR A 1 349 ? 11.380 -22.576 -35.282 1.00 73.81 349 THR A C 1
ATOM 2579 O O . THR A 1 349 ? 12.077 -23.582 -35.376 1.00 73.81 349 THR A O 1
ATOM 2582 N N . TRP A 1 350 ? 11.133 -21.967 -34.127 1.00 79.19 350 TRP A N 1
ATOM 2583 C CA . TRP A 1 350 ? 11.688 -22.366 -32.835 1.00 79.19 350 TRP A CA 1
ATOM 2584 C C . TRP A 1 350 ? 10.886 -23.503 -32.186 1.00 79.19 350 TRP A C 1
ATOM 2586 O O . TRP A 1 350 ? 11.435 -24.377 -31.520 1.00 79.19 350 TRP A O 1
ATOM 2596 N N . PHE A 1 351 ? 9.572 -23.534 -32.424 1.00 83.19 351 PHE A N 1
ATOM 2597 C CA . PHE A 1 351 ? 8.668 -24.559 -31.907 1.00 83.19 351 PHE A CA 1
ATOM 2598 C C . PHE A 1 351 ? 7.594 -24.892 -32.945 1.00 83.19 351 PHE A C 1
ATOM 2600 O O . PHE A 1 351 ? 7.126 -24.001 -33.647 1.00 83.19 351 PHE A O 1
ATOM 2607 N N . SER A 1 352 ? 7.194 -26.160 -33.068 1.00 83.25 352 SER A N 1
ATOM 2608 C CA . SER A 1 352 ? 6.198 -26.593 -34.069 1.00 83.25 352 SER A CA 1
ATOM 2609 C C . SER A 1 352 ? 5.247 -27.707 -33.617 1.00 83.25 352 SER A C 1
ATOM 2611 O O . SER A 1 352 ? 4.434 -28.164 -34.416 1.00 83.25 352 SER A O 1
ATOM 2613 N N . ASN A 1 353 ? 5.302 -28.109 -32.344 1.00 86.38 353 ASN A N 1
ATOM 2614 C CA . ASN A 1 353 ? 4.517 -29.225 -31.802 1.00 86.38 353 ASN A CA 1
ATOM 2615 C C . ASN A 1 353 ? 3.265 -28.783 -31.025 1.00 86.38 353 ASN A C 1
ATOM 2617 O O . ASN A 1 353 ? 2.721 -29.571 -30.255 1.00 86.38 353 ASN A O 1
ATOM 2621 N N . GLY A 1 354 ? 2.830 -27.533 -31.184 1.00 86.81 354 GLY A N 1
ATOM 2622 C CA . GLY A 1 354 ? 1.657 -27.012 -30.489 1.00 86.81 354 GLY A CA 1
ATOM 2623 C C . GLY A 1 354 ? 0.351 -27.382 -31.181 1.00 86.81 354 GLY A C 1
ATOM 2624 O O . GLY A 1 354 ? 0.328 -27.655 -32.383 1.00 86.81 354 GLY A O 1
ATOM 2625 N N . THR A 1 355 ? -0.750 -27.322 -30.438 1.00 88.19 355 THR A N 1
ATOM 2626 C CA . THR A 1 355 ? -2.103 -27.504 -30.990 1.00 88.19 355 THR A CA 1
ATOM 2627 C C . THR A 1 355 ? -2.874 -26.190 -31.079 1.00 88.19 355 THR A C 1
ATOM 2629 O O . THR A 1 355 ? -3.418 -25.858 -32.134 1.00 88.19 355 THR A O 1
ATOM 2632 N N . GLU A 1 356 ? -2.877 -25.404 -30.005 1.00 91.81 356 GLU A N 1
ATOM 2633 C CA . GLU A 1 356 ? -3.508 -24.094 -29.937 1.00 91.81 356 GLU A CA 1
ATOM 2634 C C . GLU A 1 356 ? -2.709 -23.203 -28.983 1.00 91.81 356 GLU A C 1
ATOM 2636 O O . GLU A 1 356 ? -3.074 -22.969 -27.827 1.00 91.81 356 GLU A O 1
ATOM 2641 N N . LEU A 1 357 ? -1.596 -22.686 -29.498 1.00 93.56 357 LEU A N 1
ATOM 2642 C CA . LEU A 1 357 ? -0.748 -21.771 -28.755 1.00 93.56 357 LEU A CA 1
ATOM 2643 C C . LEU A 1 357 ? -1.459 -20.440 -28.515 1.00 93.56 357 LEU A C 1
ATOM 2645 O O . LEU A 1 357 ? -2.041 -19.834 -29.424 1.00 93.56 357 LEU A O 1
ATOM 2649 N N . LEU A 1 358 ? -1.372 -19.978 -27.270 1.00 93.88 358 LEU A N 1
ATOM 2650 C CA . LEU A 1 358 ? -1.757 -18.633 -26.868 1.00 93.88 358 LEU A CA 1
ATOM 2651 C C . LEU A 1 358 ? -0.744 -17.595 -27.356 1.00 93.88 358 LEU A C 1
ATOM 2653 O O . LEU A 1 358 ? 0.339 -17.927 -27.841 1.00 93.88 358 LEU A O 1
ATOM 2657 N N . LYS A 1 359 ? -1.096 -16.312 -27.188 1.00 94.88 359 LYS A N 1
ATOM 2658 C CA . LYS A 1 359 ? -0.163 -15.211 -27.433 1.00 94.88 359 LYS A CA 1
ATOM 2659 C C . LYS A 1 359 ? 1.109 -15.433 -26.591 1.00 94.88 359 LYS A C 1
ATOM 2661 O O . LYS A 1 359 ? 0.975 -15.578 -25.375 1.00 94.88 359 LYS A O 1
ATOM 2666 N N . PRO A 1 360 ? 2.305 -15.444 -27.208 1.00 93.50 360 PRO A N 1
ATOM 2667 C CA . PRO A 1 360 ? 3.561 -15.566 -26.479 1.00 93.50 360 PRO A CA 1
ATOM 2668 C C . PRO A 1 360 ? 3.765 -14.369 -25.546 1.00 93.50 360 PRO A C 1
ATOM 2670 O O . PRO A 1 360 ? 3.171 -13.308 -25.750 1.00 93.50 360 PRO A O 1
ATOM 2673 N N . THR A 1 361 ? 4.632 -14.508 -24.548 1.00 92.94 361 THR A N 1
ATOM 2674 C CA . THR A 1 361 ? 5.114 -13.361 -23.770 1.00 92.94 361 THR A CA 1
ATOM 2675 C C . THR A 1 361 ? 6.592 -13.508 -23.462 1.00 92.94 361 THR A C 1
ATOM 2677 O O . THR A 1 361 ? 7.070 -14.618 -23.252 1.00 92.94 361 THR A O 1
ATOM 2680 N N . TRP A 1 362 ? 7.300 -12.388 -23.431 1.00 88.19 362 TRP A N 1
ATOM 2681 C CA . TRP A 1 362 ? 8.669 -12.317 -22.937 1.00 88.19 362 TRP A CA 1
ATOM 2682 C C . TRP A 1 362 ? 8.645 -11.809 -21.501 1.00 88.19 362 TRP A C 1
ATOM 2684 O O . TRP A 1 362 ? 7.774 -11.004 -21.155 1.00 88.19 362 TRP A O 1
ATOM 2694 N N . ASP A 1 363 ? 9.574 -12.278 -20.678 1.00 81.94 363 ASP A N 1
ATOM 2695 C CA . ASP A 1 363 ? 9.902 -11.591 -19.435 1.00 81.94 363 ASP A CA 1
ATOM 2696 C C . ASP A 1 363 ? 11.097 -10.643 -19.609 1.00 81.94 363 ASP A C 1
ATOM 2698 O O . ASP A 1 363 ? 11.678 -10.505 -20.685 1.00 81.94 363 ASP A O 1
ATOM 2702 N N . VAL A 1 364 ? 11.420 -9.939 -18.529 1.00 76.00 364 VAL A N 1
ATOM 2703 C CA . VAL A 1 364 ? 12.497 -8.943 -18.438 1.00 76.00 364 VAL A CA 1
ATOM 2704 C C . VAL A 1 364 ? 13.903 -9.521 -18.633 1.00 76.00 364 VAL A C 1
ATOM 2706 O O . VAL A 1 364 ? 14.834 -8.752 -18.840 1.00 76.00 364 VAL A O 1
ATOM 2709 N N . ASN A 1 365 ? 14.061 -10.847 -18.570 1.00 76.62 365 ASN A N 1
ATOM 2710 C CA . ASN A 1 365 ? 15.331 -11.551 -18.756 1.00 76.62 365 ASN A CA 1
ATOM 2711 C C . ASN A 1 365 ? 15.411 -12.225 -20.137 1.00 76.62 365 ASN A C 1
ATOM 2713 O O . ASN A 1 365 ? 16.189 -13.161 -20.319 1.00 76.62 365 ASN A O 1
ATOM 2717 N N . ASP A 1 366 ? 14.579 -11.788 -21.088 1.00 81.56 366 ASP A N 1
ATOM 2718 C CA . ASP A 1 366 ? 14.462 -12.359 -22.430 1.00 81.56 366 ASP A CA 1
ATOM 2719 C C . ASP A 1 366 ? 14.098 -13.859 -22.429 1.00 81.56 366 ASP A C 1
ATOM 2721 O O . ASP A 1 366 ? 14.427 -14.599 -23.359 1.00 81.56 366 ASP A O 1
ATOM 2725 N N . VAL A 1 367 ? 13.355 -14.336 -21.419 1.00 85.19 367 VAL A N 1
ATOM 2726 C CA . VAL A 1 367 ? 12.776 -15.688 -21.449 1.00 85.19 367 VAL A CA 1
ATOM 2727 C C . VAL A 1 367 ? 11.418 -15.652 -22.147 1.00 85.19 367 VAL A C 1
ATOM 2729 O O . VAL A 1 367 ? 10.503 -14.926 -21.749 1.00 85.19 367 VAL A O 1
ATOM 2732 N N . LEU A 1 368 ? 11.273 -16.473 -23.189 1.00 88.75 368 LEU A N 1
ATOM 2733 C CA . LEU A 1 368 ? 10.021 -16.656 -23.919 1.00 88.75 368 LEU A CA 1
ATOM 2734 C C . LEU A 1 368 ? 9.118 -17.684 -23.226 1.00 88.75 368 LEU A C 1
ATOM 2736 O O . LEU A 1 368 ? 9.471 -18.854 -23.077 1.00 88.75 368 LEU A O 1
ATO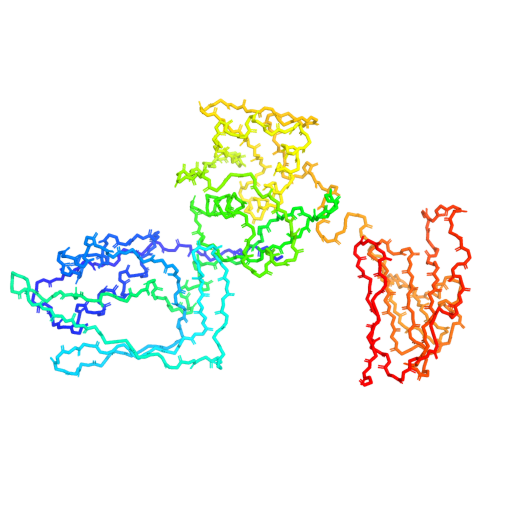M 2740 N N . TRP A 1 369 ? 7.900 -17.265 -22.905 1.00 91.81 369 TRP A N 1
ATOM 2741 C CA . TRP A 1 369 ? 6.848 -18.106 -22.351 1.00 91.81 369 TRP A CA 1
ATOM 2742 C C . TRP A 1 369 ? 5.808 -18.449 -23.420 1.00 91.81 369 TRP A C 1
ATOM 2744 O O . TRP A 1 369 ? 5.226 -17.568 -24.063 1.00 91.81 369 TRP A O 1
ATOM 2754 N N . LEU A 1 370 ? 5.547 -19.748 -23.573 1.00 91.56 370 LEU A N 1
ATOM 2755 C CA . LEU A 1 370 ? 4.531 -20.308 -24.462 1.00 91.56 370 LEU A CA 1
ATOM 2756 C C . LEU A 1 370 ? 3.535 -21.142 -23.656 1.00 91.56 370 LEU A C 1
ATOM 2758 O O . LEU A 1 370 ? 3.925 -21.908 -22.777 1.00 91.56 370 LEU A O 1
ATOM 2762 N N . VAL A 1 371 ? 2.250 -21.021 -23.988 1.00 93.19 371 VAL A N 1
ATOM 2763 C CA . VAL A 1 371 ? 1.175 -21.818 -23.388 1.00 93.19 371 VAL A CA 1
ATOM 2764 C C . VAL A 1 371 ? 0.370 -22.464 -24.503 1.00 93.19 371 VAL A C 1
ATOM 2766 O O . VAL A 1 371 ? -0.111 -21.764 -25.394 1.00 93.19 371 VAL A O 1
ATOM 2769 N N . ASP A 1 372 ? 0.209 -23.781 -24.429 1.00 91.62 372 ASP A N 1
ATOM 2770 C CA . ASP A 1 372 ? -0.667 -24.559 -25.306 1.00 91.62 372 ASP A CA 1
ATOM 2771 C C . ASP A 1 372 ? -1.948 -24.939 -24.551 1.00 91.62 372 ASP A C 1
ATOM 2773 O O . ASP A 1 372 ? -1.896 -25.282 -23.369 1.00 91.62 372 ASP A O 1
ATOM 2777 N N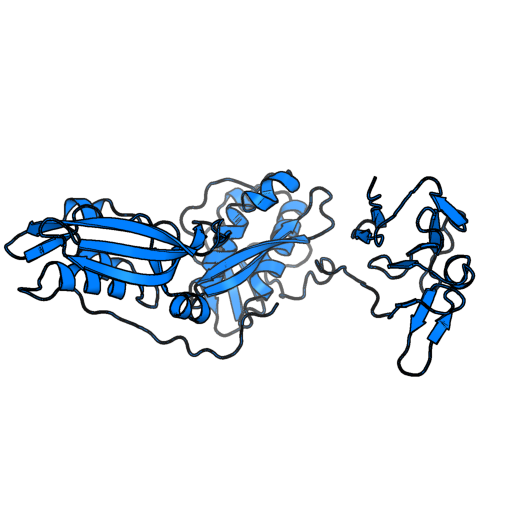 . ARG A 1 373 ? -3.105 -24.850 -25.212 1.00 85.62 373 ARG A N 1
ATOM 2778 C CA . ARG A 1 373 ? -4.432 -25.109 -24.615 1.00 85.62 373 ARG A CA 1
ATOM 2779 C C . ARG A 1 373 ? -4.825 -26.595 -24.536 1.00 85.62 373 ARG A C 1
ATOM 2781 O O . ARG A 1 373 ? -6.005 -26.883 -24.341 1.00 85.62 373 ARG A O 1
ATOM 2788 N N . THR A 1 374 ? -3.875 -27.515 -24.687 1.00 73.44 374 THR A N 1
ATOM 2789 C CA . THR A 1 374 ? -4.116 -28.972 -24.714 1.00 73.44 374 THR A CA 1
ATOM 2790 C C . THR A 1 374 ? -4.794 -29.527 -23.473 1.00 73.44 374 THR A C 1
ATOM 2792 O O . THR A 1 374 ? -4.349 -29.164 -22.358 1.00 73.44 374 THR A O 1
#

Sequence (374 aa):
MSAPEGAELINNFPPGPAPGQSKLEVVQGFYAAMLAYPQNSAIAREFLAPKAAATWTPEGLHVYEEQELVDNERSISLLARLIGKVDDRGSWKSLQPAGVGVTTNLRLRQVEREWRIVNPPAGTYVSREYFDRYYAPFSLYFMDATRTVLTPDPVYALLGDTTATALVSGLLKGPTKHLAAVLSVSTPGETQVDISVSTSPAGVADVPLSPDFLQLSPEDRQLFAVQLTWTLRQIPQIEQITLSVDGSEIEVPGVGKVIGVDEFAGFDPAGFASSQTLFALGHTGLVEVTEDASSPVSGALGESGVLRSAAVSVTGTLGASVLANGGSVVVDSIAGAGAGNDVDEMGGTWFSNGTELLKPTWDVNDVLWLVDRT

Foldseek 3Di:
DFWDPDQPQDADDQAADDPPDDQQRLVVSLLSLLLGPVGDCPRNLSQADPVCSVPADQFKEWEFADWDWDCPPQWIKIFTQTQWIQGNLQDIDGDPVGRDTDIDTWGWDDDVNDIHTHDDDHHHYDYPVSCVRFKDKFWQWAQAPVSQATDTAIGIDGDDQCRLVSSLVSNQCPHDPVCCVPRVDDRPDNDDDDWHWGADQQQETETEDEPSLVVDDLVVLLSSVLSSLRRCVSPVSHQKYAYDYPNHTDARPPAGRIGGSCNVVSRPNLADQFDPWDWDFDQQAIWTDDPVDIDAFDACRSRLGGFPAKEAARNRQKIWTHHPQQQWIFIDTGDDDDDDPPDDPSGDTPTRGARHKDHWYADNVRDIDIDGPD

Radius of gyration: 27.13 Å; chains: 1; bounding box: 61×51×80 Å

pLDDT: mean 86.7, std 14.05, range [34.5, 98.38]

Secondary structure (DSSP, 8-state):
-PPPS------B----PPTT--HHHHHHHHHHHTT-BS--SHHHHHTB-HHHHHH----SEEEEEEEEEEE-SSEEEEEEEEEEEE-TT--EEE-SSTTEEEEEEEEEEEETTEEEESSPPSSEEEEHHHHHHHEEEEEEEEE-TTSS-EEEEEEEEE-STTHHHHHHHHHHT---HHHHHHH----S-S-------EE-TTSEEEEEE-GGGGGS-HHHHHHHHHHHHHHHTTSTT--EEEEEETTEEEPBTTTBSEEETTTTGGG-TTTTT----EEEE-SSSEEEE-SS-EEEPSSHHHHS-SEEEEEE-TTSSEEEEEETTSS-EEEEE--STT--S------EEEE---SSBPPPEE-TTSPEE--B--